Protein AF-A0A9E2RLC7-F1 (afdb_monomer_lite)

Foldseek 3Di:
DVVVLLCLLCFLPDPVLSVVQQVVQQDPVGGHSVSSNVSLQVVLVVQFQKHWQDDQDAPLLAFFLVQLNVVLLCQCVDPQHWQEEEEAEAVLDLQLDPVPVDDDCNVLSVLLVVLVLVLLVVLVEAEEEEEEAPQLCLRVNSSNSCNNNVHIYMYGGSVRLDDPDSVSSNVSSVVSSSSVCRSRVSYYYYRYYHHDCVSPDPSNQVSNVSFYAYRYQDAPNRVVSLLVSLCVVLVVVVADAAPVCQSAHSVLSNQLSVQCSVVVHGSNVSNVVDDGCCPVVVVSRLVSLVVQAQPGAYSRDGHGRHSPPPSDDPDDPDDPPPDPDDDDDDDDD

pLDDT: mean 83.99, std 17.08, range [29.14, 97.62]

Sequence (333 aa):
ETMTKAVDAVLGLSAFEAEQAISMSFTSKGLSVPNLWQQKYKAIEQTPGLKIYRGTERFIDIGGVTFIKSFLTKILRGRSKPCAIVFLDELEKSVAGSKSAHGDNTGVSQDIHKQLLEHMQNTDATGIIMLGPPGTSKSLISKAAGNEAGIPTLEFDLGGVKSANVGASEHNMRQALKVITTISNGSALYLATCNSIAAISPELRRRFRLGTFMFPLPTQEERAAIWKIYLEKYQLTDSTAPLSAHQWTGAEIRQCADIAWRLNIPLEEAAQYIVPVAVSAKAAIDDLYTVANGAYLCASYCGPFNKEYKEDKPSAPTGTRRMRMIQQKEAKA

Radius of gyration: 23.17 Å; chains: 1; bounding box: 63×88×55 Å

Secondary structure (DSSP, 8-state):
-HHHHHHHHHTTS-HHHHHHHHHHHEETTEE-HHHHHHHHHHHHHTSTTEEE------GGGS-S-HHHHHHHHHHHTSSS--SEEEEESSHHHHHS----SS---HHHHHHHHHHHHHHHHHTT-EEEEEE--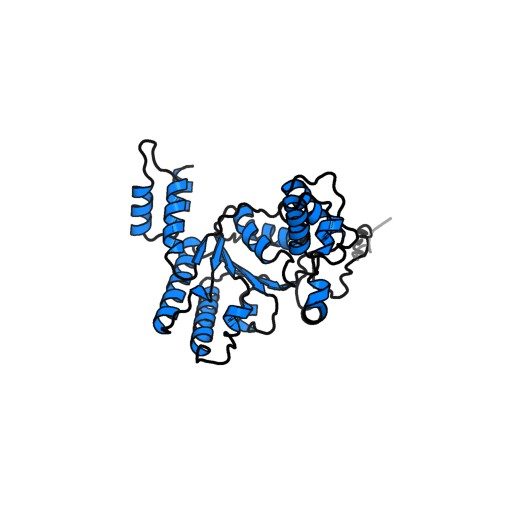TTSSHHHHHHHHHHHHT--EEEE-TTTT--SSHHHHHHHHHHHHHHHHHHHTT-EEEEEEES-STTS-HHHHHH-TT-EEE-PPPPHHHHHHHHHHHHHHTT-TTPPPPTT-TT--HHHHHHHHHHHHHHT--HHHHGGG---HHHHTHHHHHHHHHHHTTTSEESSSSSB--TT--S----------------------

Structure (mmCIF, N/CA/C/O backbone):
data_AF-A0A9E2RLC7-F1
#
_entry.id   AF-A0A9E2RLC7-F1
#
loop_
_atom_site.group_PDB
_atom_site.id
_atom_site.type_symbol
_atom_site.label_atom_id
_atom_site.label_alt_id
_atom_site.label_comp_id
_atom_site.label_asym_id
_atom_site.label_entity_id
_atom_site.label_seq_id
_atom_site.pdbx_PDB_ins_code
_atom_site.Cartn_x
_atom_site.Cartn_y
_atom_site.Cartn_z
_atom_site.occupancy
_atom_site.B_iso_or_equiv
_atom_site.auth_seq_id
_atom_site.auth_comp_id
_atom_site.auth_asym_id
_atom_site.auth_atom_id
_atom_site.pdbx_PDB_model_num
ATOM 1 N N . GLU A 1 1 ? -28.204 -14.845 5.724 1.00 71.12 1 GLU A N 1
ATOM 2 C CA . GLU A 1 1 ? -27.040 -14.287 4.997 1.00 71.12 1 GLU A CA 1
ATOM 3 C C . GLU A 1 1 ? -27.072 -12.757 4.904 1.00 71.12 1 GLU A C 1
ATOM 5 O O . GLU A 1 1 ? -26.127 -12.119 5.348 1.00 71.12 1 GLU A O 1
ATOM 10 N N . THR A 1 2 ? -28.159 -12.147 4.412 1.00 77.62 2 THR A N 1
ATOM 11 C CA . THR A 1 2 ? -28.286 -10.678 4.280 1.00 77.62 2 THR A CA 1
ATOM 12 C C . THR A 1 2 ? -28.112 -9.921 5.598 1.00 77.62 2 THR A C 1
ATOM 14 O O . THR A 1 2 ? -27.422 -8.911 5.623 1.00 77.62 2 THR A O 1
ATOM 17 N N . MET A 1 3 ? -28.673 -10.428 6.703 1.00 81.88 3 MET A N 1
ATOM 18 C CA . MET A 1 3 ? -28.544 -9.796 8.022 1.00 81.88 3 MET A CA 1
ATOM 19 C C . MET A 1 3 ? -27.093 -9.777 8.519 1.00 81.88 3 MET A C 1
ATOM 21 O O . MET A 1 3 ? -26.634 -8.749 8.990 1.00 81.88 3 MET A O 1
ATOM 25 N N . THR A 1 4 ? -26.343 -10.868 8.338 1.00 81.00 4 THR A N 1
ATOM 26 C CA . THR A 1 4 ? -24.913 -10.932 8.686 1.00 81.00 4 THR A CA 1
ATOM 27 C C . THR A 1 4 ? -24.106 -9.911 7.887 1.00 81.00 4 THR A C 1
ATOM 29 O O . THR A 1 4 ? -23.366 -9.130 8.468 1.00 81.00 4 THR A O 1
ATOM 32 N N . LYS A 1 5 ? -24.330 -9.835 6.568 1.00 79.94 5 LYS A N 1
ATOM 33 C CA . LYS A 1 5 ? -23.657 -8.851 5.705 1.00 79.94 5 LYS A CA 1
ATOM 34 C C . LYS A 1 5 ? -24.049 -7.407 6.034 1.00 79.94 5 LYS A C 1
ATOM 36 O O . LYS A 1 5 ? -23.232 -6.508 5.881 1.00 79.94 5 LYS A O 1
ATOM 41 N N . ALA A 1 6 ? -25.289 -7.180 6.466 1.00 82.31 6 ALA A N 1
ATOM 42 C CA . ALA A 1 6 ? -25.748 -5.872 6.919 1.00 82.31 6 ALA A CA 1
ATOM 43 C C . ALA A 1 6 ? -25.094 -5.478 8.248 1.00 82.31 6 ALA A C 1
ATOM 45 O O . ALA A 1 6 ? -24.640 -4.345 8.365 1.00 82.31 6 ALA A O 1
ATOM 46 N N . VAL A 1 7 ? -24.986 -6.412 9.202 1.00 82.31 7 VAL A N 1
ATOM 47 C CA . VAL A 1 7 ? -24.242 -6.214 10.455 1.00 82.31 7 VAL A CA 1
ATOM 48 C C . VAL A 1 7 ? -22.791 -5.867 10.139 1.00 82.31 7 VAL A C 1
ATOM 50 O O . VAL A 1 7 ? -22.333 -4.819 10.573 1.00 82.31 7 VAL A O 1
ATOM 53 N N . ASP A 1 8 ? -22.106 -6.639 9.294 1.00 77.00 8 ASP A N 1
ATOM 54 C CA . ASP A 1 8 ? -20.725 -6.344 8.884 1.00 77.00 8 ASP A CA 1
ATOM 55 C C . ASP A 1 8 ? -20.576 -4.958 8.227 1.00 77.00 8 ASP A C 1
ATOM 57 O O . ASP A 1 8 ? -19.587 -4.246 8.443 1.00 77.00 8 ASP A O 1
ATOM 61 N N . ALA A 1 9 ? -21.583 -4.541 7.454 1.00 76.69 9 ALA A N 1
ATOM 62 C CA . ALA A 1 9 ? -21.609 -3.238 6.800 1.00 76.69 9 ALA A CA 1
ATOM 63 C C . ALA A 1 9 ? -21.798 -2.067 7.775 1.00 76.69 9 ALA A C 1
ATOM 65 O O . ALA A 1 9 ? -21.349 -0.970 7.460 1.00 76.69 9 ALA A O 1
ATOM 66 N N . VAL A 1 10 ? -22.421 -2.270 8.940 1.00 80.25 10 VAL A N 1
ATOM 67 C CA . VAL A 1 10 ? -22.611 -1.216 9.959 1.00 80.25 10 VAL A CA 1
ATOM 68 C C . VAL A 1 10 ? -21.695 -1.364 11.171 1.00 80.25 10 VAL A C 1
ATOM 70 O O . VAL A 1 10 ? -21.566 -0.424 11.952 1.00 80.25 10 VAL A O 1
ATOM 73 N N . LEU A 1 11 ? -21.006 -2.502 11.319 1.00 76.31 11 LEU A N 1
ATOM 74 C CA . LEU A 1 11 ? -19.948 -2.678 12.310 1.00 76.31 11 LEU A CA 1
ATOM 75 C C . LEU A 1 11 ? -18.924 -1.557 12.139 1.00 76.31 11 LEU A C 1
ATOM 77 O O . LEU A 1 11 ? -18.433 -1.308 11.036 1.00 76.31 11 LEU A O 1
ATOM 81 N N . GLY A 1 12 ? -18.608 -0.867 13.227 1.00 67.44 12 GLY A N 1
ATOM 82 C CA . GLY A 1 12 ? -17.700 0.272 13.182 1.00 67.44 12 GLY A CA 1
ATOM 83 C C . GLY A 1 12 ? -18.364 1.645 13.137 1.00 67.44 12 GLY A C 1
ATOM 84 O O . GLY A 1 12 ? -17.653 2.642 13.198 1.00 67.44 12 GLY A O 1
ATOM 85 N N . LEU A 1 13 ? -19.691 1.704 13.037 1.00 73.62 13 LEU A N 1
ATOM 86 C CA . LEU A 1 13 ? -20.465 2.935 13.168 1.00 73.62 13 LEU A CA 1
ATOM 87 C C . LEU A 1 13 ? -20.979 3.086 14.606 1.00 73.62 13 LEU A C 1
ATOM 89 O O . LEU A 1 13 ? -21.223 2.096 15.300 1.00 73.62 13 LEU A O 1
ATOM 93 N N . SER A 1 14 ? -21.167 4.324 15.063 1.00 73.69 14 SER A N 1
ATOM 94 C CA . SER A 1 14 ? -21.959 4.589 16.268 1.00 73.69 14 SER A CA 1
ATOM 95 C C . SER A 1 14 ? -23.413 4.145 16.066 1.00 73.69 14 SER A C 1
ATOM 97 O O . SER A 1 14 ? -23.875 3.999 14.935 1.00 73.69 14 SER A O 1
ATOM 99 N N . ALA A 1 15 ? -24.165 3.947 17.155 1.00 78.00 15 ALA A N 1
ATOM 100 C CA . ALA A 1 15 ? -25.564 3.515 17.067 1.00 78.00 15 ALA A CA 1
ATOM 101 C C . ALA A 1 15 ? -26.410 4.442 16.172 1.00 78.00 15 ALA A C 1
ATOM 103 O O . ALA A 1 15 ? -27.170 3.960 15.336 1.00 78.00 15 ALA A O 1
ATOM 104 N N . PHE A 1 16 ? -26.206 5.758 16.288 1.00 79.88 16 PHE A N 1
ATOM 105 C CA . PHE A 1 16 ? -26.897 6.758 15.474 1.00 79.88 16 PHE A CA 1
ATOM 106 C C . PHE A 1 16 ? -26.517 6.672 13.986 1.00 79.88 16 PHE A C 1
ATOM 108 O O . PHE A 1 16 ? -27.386 6.661 13.119 1.00 79.88 16 PHE A O 1
ATOM 115 N N . GLU A 1 17 ? -25.223 6.555 13.676 1.00 78.00 17 GLU A N 1
ATOM 116 C CA . GLU A 1 17 ? -24.745 6.406 12.293 1.00 78.00 17 GLU A CA 1
ATOM 117 C C . GLU A 1 17 ? -25.220 5.090 11.664 1.00 78.00 17 GLU A C 1
ATOM 119 O O . GLU A 1 17 ? -25.581 5.061 10.488 1.00 78.00 17 GLU A O 1
ATOM 124 N N . ALA A 1 18 ? -25.254 4.002 12.439 1.00 82.62 18 ALA A N 1
ATOM 125 C CA . ALA A 1 18 ? -25.770 2.714 11.993 1.00 82.62 18 ALA A CA 1
ATOM 126 C C . ALA A 1 18 ? -27.271 2.795 11.674 1.00 82.62 18 ALA A C 1
ATOM 128 O O . ALA A 1 18 ? -27.699 2.331 10.617 1.00 82.62 18 ALA A O 1
ATOM 129 N N . GLU A 1 19 ? -28.064 3.424 12.544 1.00 86.19 19 GLU A N 1
ATOM 130 C CA . GLU A 1 19 ? -29.500 3.632 12.336 1.00 86.19 19 GLU A CA 1
ATOM 131 C C . GLU A 1 19 ? -29.777 4.495 11.097 1.00 86.19 19 GLU A C 1
ATOM 133 O O . GLU A 1 19 ? -30.612 4.141 10.255 1.00 86.19 19 GLU A O 1
ATOM 138 N N . GLN A 1 20 ? -29.025 5.585 10.928 1.00 85.75 20 GLN A N 1
ATOM 139 C CA . GLN A 1 20 ? -29.127 6.450 9.756 1.00 85.75 20 GLN A CA 1
ATOM 140 C C . GLN A 1 20 ? -28.737 5.704 8.471 1.00 85.75 20 GLN A C 1
ATOM 142 O O . GLN A 1 20 ? -29.464 5.768 7.476 1.00 85.75 20 GLN A O 1
ATOM 147 N N . ALA A 1 21 ? -27.633 4.951 8.487 1.00 84.88 21 ALA A N 1
ATOM 148 C CA . ALA A 1 21 ? -27.179 4.169 7.340 1.00 84.88 21 ALA A CA 1
ATOM 149 C C . ALA A 1 21 ? -28.216 3.115 6.928 1.00 84.88 21 ALA A C 1
ATOM 151 O O . ALA A 1 21 ? -28.514 2.991 5.737 1.00 84.88 21 ALA A O 1
ATOM 152 N N . ILE A 1 22 ? -28.801 2.396 7.895 1.00 88.56 22 ILE A N 1
ATOM 153 C CA . ILE A 1 22 ? -29.874 1.416 7.660 1.00 88.56 22 ILE A CA 1
ATOM 154 C C . ILE A 1 22 ? -31.100 2.095 7.062 1.00 88.56 22 ILE A C 1
ATOM 156 O O . ILE A 1 22 ? -31.597 1.637 6.031 1.00 88.56 22 ILE A O 1
ATOM 160 N N . SER A 1 23 ? -31.532 3.217 7.637 1.00 87.94 23 SER A N 1
ATOM 161 C CA . SER A 1 23 ? -32.694 3.973 7.160 1.00 87.94 23 SER A CA 1
ATOM 162 C C . SER A 1 23 ? -32.519 4.442 5.714 1.00 87.94 23 SER A C 1
ATOM 164 O O . SER A 1 23 ? -33.401 4.247 4.883 1.00 87.94 23 SER A O 1
ATOM 166 N N . MET A 1 24 ? -31.346 4.982 5.372 1.00 85.81 24 MET A N 1
ATOM 167 C CA . MET A 1 24 ? -31.030 5.448 4.014 1.00 85.81 24 MET A CA 1
ATOM 168 C C . MET A 1 24 ? -30.777 4.315 3.008 1.00 85.81 24 MET A C 1
ATOM 170 O O . MET A 1 24 ? -30.696 4.564 1.804 1.00 85.81 24 MET A O 1
ATOM 174 N N . SER A 1 25 ? -30.614 3.081 3.485 1.00 87.69 25 SER A N 1
ATOM 175 C CA . SER A 1 25 ? -30.327 1.910 2.649 1.00 87.69 25 SER A CA 1
ATOM 176 C C . SER A 1 25 ? -31.544 1.012 2.441 1.00 87.69 25 SER A C 1
ATOM 178 O O . SER A 1 25 ? -31.466 0.053 1.668 1.00 87.69 25 SER A O 1
ATOM 180 N N . PHE A 1 26 ? -32.669 1.312 3.090 1.00 87.94 26 PHE A N 1
ATOM 181 C CA . PHE A 1 26 ? -33.940 0.652 2.828 1.00 87.94 26 PHE A CA 1
ATOM 182 C C . PHE A 1 26 ? -34.541 1.144 1.510 1.00 87.94 26 PHE A C 1
ATOM 184 O O . PHE A 1 26 ? -34.684 2.337 1.262 1.00 87.94 26 PHE A O 1
ATOM 191 N N . THR A 1 27 ? -34.905 0.199 0.650 1.00 84.69 27 THR A N 1
ATOM 192 C CA . THR A 1 27 ? -35.611 0.456 -0.610 1.00 84.69 27 THR A CA 1
ATOM 193 C C . THR A 1 27 ? -36.946 -0.283 -0.609 1.00 84.69 27 THR A C 1
ATOM 195 O O . THR A 1 27 ? -37.190 -1.135 0.245 1.00 84.69 27 THR A O 1
ATOM 198 N N . SER A 1 28 ? -37.792 -0.039 -1.613 1.00 83.31 28 SER A N 1
ATOM 199 C CA . SER A 1 28 ? -39.032 -0.806 -1.816 1.00 83.31 28 SER A CA 1
ATOM 200 C C . SER A 1 28 ? -38.806 -2.316 -1.999 1.00 83.31 28 SER A C 1
ATOM 202 O O . SER A 1 28 ? -39.739 -3.095 -1.843 1.00 83.31 28 SER A O 1
ATOM 204 N N . LYS A 1 29 ? -37.569 -2.739 -2.299 1.00 85.00 29 LYS A N 1
ATOM 205 C CA . LYS A 1 29 ? -37.156 -4.145 -2.441 1.00 85.00 29 LYS A CA 1
ATOM 206 C C . LYS A 1 29 ? -36.482 -4.716 -1.179 1.00 85.00 29 LYS A C 1
ATOM 208 O O . LYS A 1 29 ? -35.997 -5.842 -1.216 1.00 85.00 29 LYS A O 1
ATOM 213 N N . GLY A 1 30 ? -36.432 -3.955 -0.082 1.00 86.56 30 GLY A N 1
ATOM 214 C CA . GLY A 1 30 ? -35.754 -4.317 1.167 1.00 86.56 30 GLY A CA 1
ATOM 215 C C . GLY A 1 30 ? -34.419 -3.590 1.382 1.00 86.56 30 GLY A C 1
ATOM 216 O O . GLY A 1 30 ? -34.111 -2.602 0.708 1.00 86.56 30 GLY A O 1
ATOM 217 N N . LEU A 1 31 ? -33.635 -4.072 2.352 1.00 87.12 31 LEU A N 1
ATOM 218 C CA . LEU A 1 31 ? -32.361 -3.477 2.768 1.00 87.12 31 LEU A CA 1
ATOM 219 C C . LEU A 1 31 ? -31.244 -3.726 1.741 1.00 87.12 31 LEU A C 1
ATOM 221 O O . LEU A 1 31 ? -30.868 -4.868 1.472 1.00 87.12 31 LEU A O 1
ATOM 225 N N . SER A 1 32 ? -30.669 -2.647 1.210 1.00 87.75 32 SER A N 1
ATOM 226 C CA . SER A 1 32 ? -29.543 -2.688 0.276 1.00 87.75 32 SER A CA 1
ATOM 227 C C . SER A 1 32 ? -28.205 -2.698 1.022 1.00 87.75 32 SER A C 1
ATOM 229 O O . SER A 1 32 ? -27.712 -1.663 1.469 1.00 87.75 32 SER A O 1
ATOM 231 N N . VAL A 1 33 ? -27.576 -3.874 1.117 1.00 84.56 33 VAL A N 1
ATOM 232 C CA . VAL A 1 33 ? -26.217 -4.025 1.676 1.00 84.56 33 VAL A CA 1
ATOM 233 C C . VAL A 1 33 ? -25.169 -3.172 0.936 1.00 84.56 33 VAL A C 1
ATOM 235 O O . VAL A 1 33 ? -24.343 -2.555 1.607 1.00 84.56 33 VAL A O 1
ATOM 238 N N . PRO A 1 34 ? -25.180 -3.057 -0.408 1.00 84.06 34 PRO A N 1
ATOM 239 C CA . PRO A 1 34 ? -24.265 -2.152 -1.107 1.00 84.06 34 PRO A CA 1
ATOM 240 C C . PRO A 1 34 ? -24.414 -0.685 -0.683 1.00 84.06 34 PRO A C 1
ATOM 242 O O . PRO A 1 34 ? -23.410 0.005 -0.514 1.00 84.06 34 PRO A O 1
ATOM 245 N N . ASN A 1 35 ? -25.646 -0.215 -0.456 1.00 84.94 35 ASN A N 1
ATOM 246 C CA . ASN A 1 35 ? -25.880 1.158 -0.003 1.00 84.94 35 ASN A CA 1
ATOM 247 C C . ASN A 1 35 ? -25.365 1.373 1.426 1.00 84.94 35 ASN A C 1
ATOM 249 O O . ASN A 1 35 ? -24.775 2.419 1.689 1.00 84.94 35 ASN A O 1
ATOM 253 N N . LEU A 1 36 ? -25.497 0.378 2.315 1.00 84.81 36 LEU A N 1
ATOM 254 C CA . LEU A 1 36 ? -24.932 0.443 3.670 1.00 84.81 36 LEU A CA 1
ATOM 255 C C . LEU A 1 36 ? -23.421 0.677 3.636 1.00 84.81 36 LEU A C 1
ATOM 257 O O . LEU A 1 36 ? -22.918 1.584 4.297 1.00 84.81 36 LEU A O 1
ATOM 261 N N . TRP A 1 37 ? -22.707 -0.096 2.813 1.00 81.94 37 TRP A N 1
ATOM 262 C CA . TRP A 1 37 ? -21.267 0.079 2.626 1.00 81.94 37 TRP A CA 1
ATOM 263 C C . TRP A 1 37 ? -20.923 1.460 2.070 1.00 81.94 37 TRP A C 1
ATOM 265 O O . TRP A 1 37 ? -19.987 2.089 2.556 1.00 81.94 37 TRP A O 1
ATOM 275 N N . GLN A 1 38 ? -21.701 1.980 1.115 1.00 83.69 38 GLN A N 1
ATOM 276 C CA . GLN A 1 38 ? -21.496 3.337 0.604 1.00 83.69 38 GLN A CA 1
ATOM 277 C C . GLN A 1 38 ? -21.691 4.413 1.678 1.00 83.69 38 GLN A C 1
ATOM 279 O O . GLN A 1 38 ? -20.901 5.354 1.727 1.00 83.69 38 GLN A O 1
ATOM 284 N N . GLN A 1 39 ? -22.708 4.295 2.539 1.00 81.81 39 GLN A N 1
ATOM 285 C CA . GLN A 1 39 ? -22.918 5.250 3.633 1.00 81.81 39 GLN A CA 1
ATOM 286 C C . GLN A 1 39 ? -21.786 5.179 4.658 1.00 81.81 39 GLN A C 1
ATOM 288 O O . GLN A 1 39 ? -21.236 6.214 5.030 1.00 81.81 39 GLN A O 1
ATOM 293 N N . LYS A 1 40 ? -21.364 3.965 5.033 1.00 82.25 40 LYS A N 1
ATOM 294 C CA . LYS A 1 40 ? -20.192 3.759 5.891 1.00 82.25 40 LYS A CA 1
ATOM 295 C C . LYS A 1 40 ? -18.945 4.404 5.291 1.00 82.25 40 LYS A C 1
ATOM 297 O O . LYS A 1 40 ? -18.270 5.159 5.976 1.00 82.25 40 LYS A O 1
ATOM 302 N N . TYR A 1 41 ? -18.651 4.173 4.012 1.00 85.81 41 TYR A N 1
ATOM 303 C CA . TYR A 1 41 ? -17.483 4.775 3.362 1.00 85.81 41 TYR A CA 1
ATOM 304 C C . TYR A 1 41 ? -17.550 6.302 3.322 1.00 85.81 41 TYR A C 1
ATOM 306 O O . TYR A 1 41 ? -16.544 6.946 3.603 1.00 85.81 41 TYR A O 1
ATOM 314 N N . LYS A 1 42 ? -18.727 6.887 3.061 1.00 84.44 42 LYS A N 1
ATOM 315 C CA . LYS A 1 42 ? -18.915 8.344 3.124 1.00 84.44 42 LYS A CA 1
ATOM 316 C C . LYS A 1 42 ? -18.631 8.903 4.517 1.00 84.44 42 LYS A C 1
ATOM 318 O O . LYS A 1 42 ? -17.952 9.917 4.616 1.00 84.44 42 LYS A O 1
ATOM 323 N N . ALA A 1 43 ? -19.113 8.249 5.574 1.00 82.31 43 ALA A N 1
ATOM 324 C CA . ALA A 1 43 ? -18.852 8.673 6.951 1.00 82.31 43 ALA A CA 1
ATOM 325 C C . ALA A 1 43 ? -17.352 8.606 7.298 1.00 82.31 43 ALA A C 1
ATOM 327 O O . ALA A 1 43 ? -16.807 9.507 7.930 1.00 82.31 43 ALA A O 1
ATOM 328 N N . ILE A 1 44 ? -16.654 7.573 6.820 1.00 86.19 44 ILE A N 1
ATOM 329 C CA . ILE A 1 44 ? -15.208 7.417 7.025 1.00 86.19 44 ILE A CA 1
ATOM 330 C C . ILE A 1 44 ? -14.431 8.529 6.314 1.00 86.19 44 ILE A C 1
ATOM 332 O O . ILE A 1 44 ? -13.554 9.141 6.915 1.00 86.19 44 ILE A O 1
ATOM 336 N N . GLU A 1 45 ? -14.781 8.826 5.062 1.00 89.88 45 GLU A N 1
ATOM 337 C CA . GLU A 1 45 ? -14.124 9.850 4.236 1.00 89.88 45 GLU A CA 1
ATOM 338 C C . GLU A 1 45 ? -14.387 11.291 4.711 1.00 89.88 45 GLU A C 1
ATOM 340 O O . GLU A 1 45 ? -13.673 12.207 4.305 1.00 89.88 45 GLU A O 1
ATOM 345 N N . GLN A 1 46 ? -15.370 11.515 5.592 1.00 88.31 46 GLN A N 1
ATOM 346 C CA . GLN A 1 46 ? -15.546 12.802 6.283 1.00 88.31 46 GLN A CA 1
ATOM 347 C C . GLN A 1 46 ? -14.481 13.044 7.360 1.00 88.31 46 GLN A C 1
ATOM 349 O O . GLN A 1 46 ? -14.297 14.181 7.793 1.00 88.31 46 GLN A O 1
ATOM 354 N N . THR A 1 47 ? -13.778 11.998 7.804 1.00 90.06 47 THR A N 1
ATOM 355 C CA . THR A 1 47 ? -12.714 12.121 8.802 1.00 90.06 47 THR A CA 1
ATOM 356 C C . THR A 1 47 ? -11.401 12.531 8.126 1.00 90.06 47 THR A C 1
ATOM 358 O O . THR A 1 47 ? -10.916 11.800 7.257 1.00 90.06 47 THR A O 1
ATOM 361 N N . PRO A 1 48 ? -10.784 13.666 8.512 1.00 90.62 48 PRO A N 1
ATOM 362 C CA . PRO A 1 48 ? -9.543 14.131 7.898 1.00 90.62 48 PRO A CA 1
ATOM 363 C C . PRO A 1 48 ? -8.432 13.076 7.939 1.00 90.62 48 PRO A C 1
ATOM 365 O O . PRO A 1 48 ? -8.184 12.452 8.970 1.00 90.62 48 PRO A O 1
ATOM 368 N N . GLY A 1 49 ? -7.759 12.887 6.803 1.00 90.75 49 GLY A N 1
ATOM 369 C CA . GLY A 1 49 ? -6.674 11.918 6.647 1.00 90.75 49 GLY A CA 1
ATOM 370 C C . GLY A 1 49 ? -7.111 10.480 6.349 1.00 90.75 49 GLY A C 1
ATOM 371 O O . GLY A 1 49 ? -6.243 9.653 6.094 1.00 90.75 49 GLY A O 1
ATOM 372 N N . LEU A 1 50 ? -8.409 10.154 6.329 1.00 93.56 50 LEU A N 1
ATOM 373 C CA . LEU A 1 50 ? -8.884 8.813 5.970 1.00 93.56 50 LEU A CA 1
ATOM 374 C C . LEU A 1 50 ? -9.543 8.779 4.593 1.00 93.56 50 LEU A C 1
ATOM 376 O O . LEU A 1 50 ? -10.392 9.604 4.263 1.00 93.56 50 LEU A O 1
ATOM 380 N N . LYS A 1 51 ? -9.186 7.766 3.802 1.00 94.38 51 LYS A N 1
ATOM 381 C CA . LYS A 1 51 ? -9.862 7.420 2.546 1.00 94.38 51 LYS A CA 1
ATOM 382 C C . LYS A 1 51 ? -10.065 5.917 2.452 1.00 94.38 51 LYS A C 1
ATOM 384 O O . LYS A 1 51 ? -9.291 5.140 3.006 1.00 94.38 51 LYS A O 1
ATOM 389 N N . ILE A 1 52 ? -11.097 5.493 1.730 1.00 92.94 52 ILE A N 1
ATOM 390 C CA . ILE A 1 52 ? -11.317 4.077 1.434 1.00 92.94 52 ILE A CA 1
ATOM 391 C C . ILE A 1 52 ? -10.732 3.760 0.065 1.00 92.94 52 ILE A C 1
ATOM 393 O O . ILE A 1 52 ? -11.071 4.396 -0.934 1.00 92.94 52 ILE A O 1
ATOM 397 N N . TYR A 1 53 ? -9.891 2.732 0.005 1.00 94.69 53 TYR A N 1
ATOM 398 C CA . TYR A 1 53 ? -9.450 2.192 -1.270 1.00 94.69 53 TYR A CA 1
ATOM 399 C C . TYR A 1 53 ? -10.605 1.468 -1.972 1.00 94.69 53 TYR A C 1
ATOM 401 O O . TYR A 1 53 ? -11.261 0.613 -1.380 1.00 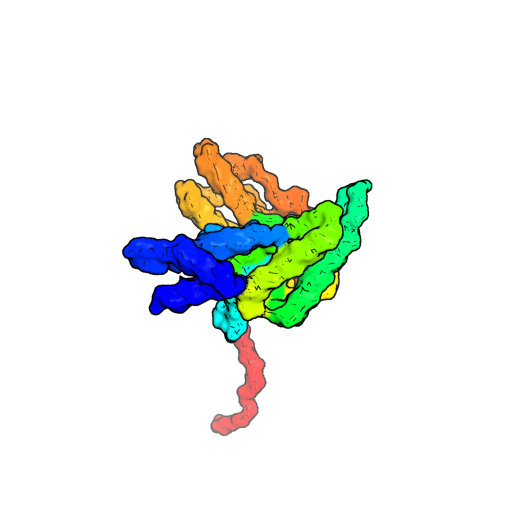94.69 53 TYR A O 1
ATOM 409 N N . ARG A 1 54 ? -10.838 1.796 -3.248 1.00 90.62 54 ARG A N 1
ATOM 410 C CA . ARG A 1 54 ? -11.929 1.232 -4.071 1.00 90.62 54 ARG A CA 1
ATOM 411 C C . ARG A 1 54 ? -11.442 0.454 -5.295 1.00 90.62 54 ARG A C 1
ATOM 413 O O . ARG A 1 54 ? -12.254 0.101 -6.147 1.00 90.62 54 ARG A O 1
ATOM 420 N N . GLY A 1 55 ? -10.134 0.241 -5.427 1.00 92.19 55 GLY A N 1
ATOM 421 C CA . GLY A 1 55 ? -9.598 -0.571 -6.518 1.00 92.19 55 GLY A CA 1
ATOM 422 C C . GLY A 1 55 ? -9.940 -2.048 -6.339 1.00 92.19 55 GLY A C 1
ATOM 423 O O . GLY A 1 55 ? -10.311 -2.486 -5.251 1.00 92.19 55 GLY A O 1
ATOM 424 N N . THR A 1 56 ? -9.829 -2.817 -7.415 1.00 93.38 56 THR A N 1
ATOM 425 C CA . THR A 1 56 ? -10.242 -4.230 -7.479 1.00 93.38 56 THR A CA 1
ATOM 426 C C . THR A 1 56 ? -9.067 -5.201 -7.538 1.00 93.38 56 THR A C 1
ATOM 428 O O . THR A 1 56 ? -9.270 -6.405 -7.671 1.00 93.38 56 THR A O 1
ATOM 431 N N . GLU A 1 57 ? -7.841 -4.690 -7.477 1.00 94.50 57 GLU A N 1
ATOM 432 C CA . GLU A 1 57 ? -6.610 -5.455 -7.624 1.00 94.50 57 GLU A CA 1
ATOM 433 C C . GLU A 1 57 ? -6.462 -6.460 -6.482 1.00 94.50 57 GLU A C 1
ATOM 435 O O . GLU A 1 57 ? -6.694 -6.138 -5.316 1.00 94.50 57 GLU A O 1
ATOM 440 N N . ARG A 1 58 ? -6.056 -7.678 -6.823 1.00 96.69 58 ARG A N 1
ATOM 441 C CA . ARG A 1 58 ? -5.770 -8.793 -5.914 1.00 96.69 58 ARG A CA 1
ATOM 442 C C . ARG A 1 58 ? -4.329 -9.254 -6.096 1.00 96.69 58 ARG A C 1
ATOM 444 O O . ARG A 1 58 ? -3.616 -8.777 -6.976 1.00 96.69 58 ARG A O 1
ATOM 451 N N . PHE A 1 59 ? -3.867 -10.212 -5.292 1.00 97.19 59 PHE A N 1
ATOM 452 C CA . PHE A 1 59 ? -2.476 -10.679 -5.393 1.00 97.19 59 PHE A CA 1
ATOM 453 C C . PHE A 1 59 ? -2.130 -11.317 -6.743 1.00 97.19 59 PHE A C 1
ATOM 455 O O . PHE A 1 59 ? -0.959 -11.298 -7.132 1.00 97.19 59 PHE A O 1
ATOM 462 N N . ILE A 1 60 ? -3.129 -11.849 -7.452 1.00 95.50 60 ILE A N 1
ATOM 463 C CA . ILE A 1 60 ? -2.972 -12.394 -8.805 1.00 95.50 60 ILE A CA 1
ATOM 464 C C . ILE A 1 60 ? -2.673 -11.314 -9.855 1.00 95.50 60 ILE A C 1
ATOM 466 O O . ILE A 1 60 ? -1.985 -11.598 -10.828 1.00 95.50 60 ILE A O 1
ATOM 470 N N . ASP A 1 61 ? -3.096 -10.070 -9.616 1.00 95.06 61 ASP A N 1
ATOM 471 C CA . ASP A 1 61 ? -2.910 -8.936 -10.533 1.00 95.06 61 ASP A CA 1
ATOM 472 C C . ASP A 1 61 ? -1.539 -8.257 -10.359 1.00 95.06 61 ASP A C 1
ATOM 474 O O . ASP A 1 61 ? -1.263 -7.198 -10.922 1.00 95.06 61 ASP A O 1
ATOM 478 N N . ILE A 1 62 ? -0.662 -8.848 -9.547 1.00 96.00 62 ILE A N 1
ATOM 479 C CA . ILE A 1 62 ? 0.675 -8.341 -9.248 1.00 96.00 62 ILE A CA 1
ATOM 480 C C . ILE A 1 62 ? 1.676 -9.378 -9.755 1.00 96.00 62 ILE A C 1
ATOM 482 O O . ILE A 1 62 ? 1.570 -10.550 -9.407 1.00 96.00 62 ILE A O 1
ATOM 486 N N . GLY A 1 63 ? 2.685 -8.986 -10.528 1.00 93.81 63 GLY A N 1
ATOM 487 C CA . GLY A 1 63 ? 3.776 -9.891 -10.912 1.00 93.81 63 GLY A CA 1
ATOM 488 C C . GLY A 1 63 ? 4.867 -9.952 -9.835 1.00 93.81 63 GLY A C 1
ATOM 489 O O . GLY A 1 63 ? 5.140 -8.953 -9.177 1.00 93.81 63 GLY A O 1
ATOM 490 N N . GLY A 1 64 ? 5.475 -11.124 -9.631 1.00 93.12 64 GLY A N 1
ATOM 491 C CA . GLY A 1 64 ? 6.580 -11.313 -8.677 1.00 93.12 64 GLY A CA 1
ATOM 492 C C . GLY A 1 64 ? 6.192 -11.227 -7.195 1.00 93.12 64 GLY A C 1
ATOM 493 O O . GLY A 1 64 ? 5.038 -11.499 -6.840 1.00 93.12 64 GLY A O 1
ATOM 494 N N . VAL A 1 65 ? 7.169 -10.900 -6.334 1.00 94.25 65 VAL A N 1
ATOM 495 C CA . VAL A 1 65 ? 7.026 -10.702 -4.872 1.00 94.25 65 VAL A CA 1
ATOM 496 C C . VAL A 1 65 ? 6.266 -11.844 -4.180 1.00 94.25 65 VAL A C 1
ATOM 498 O O . VAL A 1 65 ? 5.359 -11.658 -3.363 1.00 94.25 65 VAL A O 1
ATOM 501 N N . THR A 1 66 ? 6.598 -13.074 -4.570 1.00 93.38 66 THR A N 1
ATOM 502 C CA . THR A 1 66 ? 5.829 -14.279 -4.224 1.00 93.38 66 THR A CA 1
ATOM 503 C C . THR A 1 66 ? 5.861 -14.584 -2.729 1.00 93.38 66 THR A C 1
ATOM 505 O O . THR A 1 66 ? 4.849 -15.010 -2.162 1.00 93.38 66 THR A O 1
ATOM 508 N N . PHE A 1 67 ? 6.988 -14.325 -2.062 1.00 95.88 67 PHE A N 1
ATOM 509 C CA . PHE A 1 67 ? 7.126 -14.602 -0.638 1.00 95.88 67 PHE A CA 1
ATOM 510 C C . PHE A 1 67 ? 6.238 -13.700 0.221 1.00 95.88 67 PHE A C 1
ATOM 512 O O . PHE A 1 67 ? 5.482 -14.220 1.044 1.00 95.88 67 PHE A O 1
ATOM 519 N N . ILE A 1 68 ? 6.253 -12.380 0.010 1.00 97.31 68 ILE A N 1
ATOM 520 C CA . ILE A 1 68 ? 5.395 -11.468 0.782 1.00 97.31 68 ILE A CA 1
ATOM 521 C C . ILE A 1 68 ? 3.908 -11.740 0.522 1.00 97.31 68 ILE A C 1
ATOM 523 O O . ILE A 1 68 ? 3.122 -11.707 1.465 1.00 97.31 68 ILE A O 1
ATOM 527 N N . LYS A 1 69 ? 3.510 -12.114 -0.703 1.00 97.50 69 LYS A N 1
ATOM 528 C CA . LYS A 1 69 ? 2.131 -12.551 -0.986 1.00 97.50 69 LYS A CA 1
ATOM 529 C C . LYS A 1 69 ? 1.753 -13.787 -0.180 1.00 97.50 69 LYS A C 1
ATOM 531 O O . LYS A 1 69 ? 0.689 -13.819 0.436 1.00 97.50 69 LYS A O 1
ATOM 536 N N . SER A 1 70 ? 2.627 -14.796 -0.148 1.00 96.94 70 SER A N 1
ATOM 537 C CA . SER A 1 70 ? 2.420 -16.008 0.653 1.00 96.94 70 SER A CA 1
ATOM 538 C C . SER A 1 70 ? 2.325 -15.681 2.145 1.00 96.94 70 SER A C 1
ATOM 540 O O . SER A 1 70 ? 1.446 -16.187 2.842 1.00 96.94 70 SER A O 1
ATOM 542 N N . PHE A 1 71 ? 3.196 -14.799 2.635 1.00 97.06 71 PHE A N 1
ATOM 543 C CA . PHE A 1 71 ? 3.219 -14.363 4.026 1.00 97.06 71 PHE A CA 1
ATOM 544 C C . PHE A 1 71 ? 1.953 -13.589 4.415 1.00 97.06 71 PHE A C 1
ATOM 546 O O . PHE A 1 71 ? 1.289 -13.962 5.382 1.00 97.06 71 PHE A O 1
ATOM 553 N N . LEU A 1 72 ? 1.557 -12.587 3.625 1.00 97.25 72 LEU A N 1
ATOM 554 C CA . LEU A 1 72 ? 0.308 -11.847 3.817 1.00 97.25 72 LEU A CA 1
ATOM 555 C C . LEU A 1 72 ? -0.896 -12.786 3.768 1.00 97.25 72 LEU A C 1
A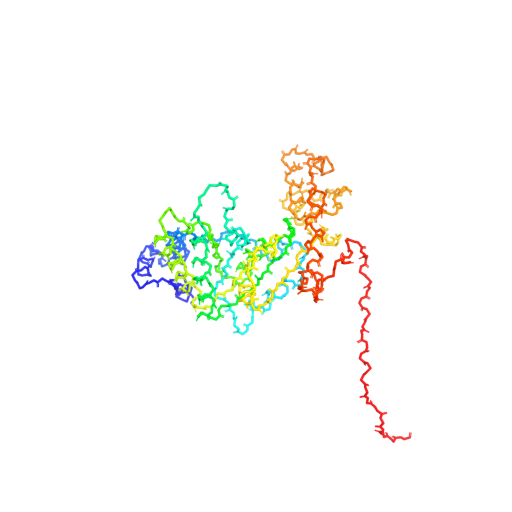TOM 557 O O . LEU A 1 72 ? -1.726 -12.744 4.665 1.00 97.25 72 LEU A O 1
ATOM 561 N N . THR A 1 73 ? -0.958 -13.708 2.805 1.00 96.94 73 THR A N 1
ATOM 562 C CA . THR A 1 73 ? -2.045 -14.701 2.726 1.00 96.94 73 THR A CA 1
ATOM 563 C C . THR A 1 73 ? -2.162 -15.520 4.016 1.00 96.94 73 THR A C 1
ATOM 565 O O . THR A 1 73 ? -3.268 -15.760 4.501 1.00 96.94 73 THR A O 1
ATOM 568 N N . LYS A 1 74 ? -1.030 -15.925 4.610 1.00 95.94 74 LYS A N 1
ATOM 569 C CA . LYS A 1 74 ? -1.008 -16.652 5.890 1.00 95.94 74 LYS A CA 1
ATOM 570 C C . LYS A 1 74 ? -1.482 -15.794 7.063 1.00 95.94 74 LYS A C 1
ATOM 572 O O . LYS A 1 74 ? -2.155 -16.325 7.938 1.00 95.94 74 LYS A O 1
ATOM 577 N N . ILE A 1 75 ? -1.160 -14.500 7.083 1.00 95.38 75 ILE A N 1
ATOM 578 C CA . ILE A 1 75 ? -1.651 -13.563 8.108 1.00 95.38 75 ILE A CA 1
ATOM 579 C C . ILE A 1 75 ? -3.161 -13.359 7.965 1.00 95.38 75 ILE A C 1
ATOM 581 O O . ILE A 1 75 ? -3.902 -13.530 8.929 1.00 95.38 75 ILE A O 1
ATOM 585 N N . LEU A 1 76 ? -3.623 -13.067 6.748 1.00 95.06 76 LEU A N 1
ATOM 586 C CA . LEU A 1 76 ? -5.027 -12.790 6.437 1.00 95.06 76 LEU A CA 1
ATOM 587 C C . LEU A 1 76 ? -5.947 -13.986 6.734 1.00 95.06 76 LEU A C 1
ATOM 589 O O . LEU A 1 76 ? -7.114 -13.805 7.069 1.00 95.06 76 LEU A O 1
ATOM 593 N N . ARG A 1 77 ? -5.416 -15.212 6.648 1.00 93.81 77 ARG A N 1
ATOM 594 C CA . ARG A 1 77 ? -6.125 -16.466 6.966 1.00 93.81 77 ARG A CA 1
ATOM 595 C C . ARG A 1 77 ? -5.716 -17.072 8.313 1.00 93.81 77 ARG A C 1
ATOM 597 O O . ARG A 1 77 ? -6.078 -18.209 8.611 1.00 93.81 77 ARG A O 1
ATOM 604 N N . GLY A 1 78 ? -4.919 -16.349 9.095 1.00 90.94 78 GLY A N 1
ATOM 605 C CA . GLY A 1 78 ? -4.374 -16.816 10.362 1.00 90.94 78 GLY A CA 1
ATOM 606 C C . GLY A 1 78 ? -5.412 -16.853 11.484 1.00 90.94 78 GLY A C 1
ATOM 607 O O . GLY A 1 78 ? -6.580 -16.514 11.308 1.00 90.94 78 GLY A O 1
ATOM 608 N N . ARG A 1 79 ? -4.963 -17.244 12.684 1.00 88.75 79 ARG A N 1
ATOM 609 C CA . ARG A 1 79 ? -5.817 -17.288 13.888 1.00 88.75 79 ARG A CA 1
ATOM 610 C C . ARG A 1 79 ? -6.321 -15.904 14.305 1.00 88.75 79 ARG A C 1
ATOM 612 O O . ARG A 1 79 ? -7.449 -15.788 14.761 1.00 88.75 79 ARG A O 1
ATOM 619 N N . SER A 1 80 ? -5.484 -14.881 14.135 1.00 86.69 80 SER A N 1
ATOM 620 C CA . SER A 1 80 ? -5.826 -13.477 14.377 1.00 86.69 80 SER A CA 1
ATOM 621 C C . SER A 1 80 ? -5.943 -12.756 13.036 1.00 86.69 80 SER A C 1
ATOM 623 O O . SER A 1 80 ? -5.020 -12.067 12.603 1.00 86.69 80 SER A O 1
ATOM 625 N N . LYS A 1 81 ? -7.038 -13.017 12.315 1.00 90.06 81 LYS A N 1
ATOM 626 C CA . LYS A 1 81 ? -7.297 -12.358 11.031 1.00 90.06 81 LYS A CA 1
ATOM 627 C C . LYS A 1 81 ? -7.660 -10.882 11.266 1.00 90.06 81 LYS A C 1
ATOM 629 O O . LYS A 1 81 ? -8.472 -10.607 12.154 1.00 90.06 81 LYS A O 1
ATOM 634 N N . PRO A 1 82 ? -7.093 -9.941 10.497 1.00 93.00 82 PRO A N 1
ATOM 635 C CA . PRO A 1 82 ? -7.485 -8.543 10.584 1.00 93.00 82 PRO A CA 1
ATOM 636 C C . PRO A 1 82 ? -8.878 -8.334 9.980 1.00 93.00 82 PRO A C 1
ATOM 638 O O . PRO A 1 82 ? -9.265 -9.014 9.029 1.00 93.00 82 PRO A O 1
ATOM 641 N N . CYS A 1 83 ? -9.614 -7.361 10.508 1.00 90.88 83 CYS A N 1
ATOM 642 C CA . CYS A 1 83 ? -10.901 -6.924 9.962 1.00 90.88 83 CYS A CA 1
ATOM 643 C C . CYS A 1 83 ? -10.758 -5.725 9.014 1.00 90.88 83 CYS A C 1
ATOM 645 O O . CYS A 1 83 ? -11.705 -5.390 8.309 1.00 90.88 83 CYS A O 1
ATOM 647 N N . ALA A 1 84 ? -9.595 -5.068 9.002 1.00 93.06 84 ALA A N 1
ATOM 648 C CA . ALA A 1 84 ? -9.269 -3.998 8.067 1.00 93.06 84 ALA A CA 1
ATOM 649 C C . ALA A 1 84 ? -7.758 -3.930 7.807 1.00 93.06 84 ALA A C 1
ATOM 651 O O . ALA A 1 84 ? -6.945 -4.237 8.687 1.00 93.06 84 ALA A O 1
ATOM 652 N N . ILE A 1 85 ? -7.392 -3.473 6.612 1.00 97.00 85 ILE A N 1
ATOM 653 C CA . ILE A 1 85 ? -6.034 -3.026 6.297 1.00 97.00 85 ILE A CA 1
ATOM 654 C C . ILE A 1 85 ? -5.951 -1.524 6.549 1.00 97.00 85 ILE A C 1
ATOM 656 O O . ILE A 1 85 ? -6.819 -0.778 6.105 1.00 97.00 85 ILE A O 1
ATOM 660 N N . VAL A 1 86 ? -4.895 -1.074 7.222 1.00 97.19 86 VAL A N 1
ATOM 661 C CA . VAL A 1 86 ? -4.550 0.349 7.327 1.00 97.19 86 VAL A CA 1
ATOM 662 C C . VAL A 1 86 ? -3.279 0.578 6.526 1.00 97.19 86 VAL A C 1
ATOM 664 O O . VAL A 1 86 ? -2.202 0.115 6.895 1.00 97.19 86 VAL A O 1
ATOM 667 N N . PHE A 1 87 ? -3.414 1.257 5.399 1.00 97.50 87 PHE A N 1
ATOM 668 C CA . PHE A 1 87 ? -2.333 1.552 4.479 1.00 97.50 87 PHE A CA 1
ATOM 669 C C . PHE A 1 87 ? -1.732 2.926 4.780 1.00 97.50 87 PHE A C 1
ATOM 671 O O . PHE A 1 87 ? -2.435 3.933 4.748 1.00 97.50 87 PHE A O 1
ATOM 678 N N . LEU A 1 88 ? -0.430 2.955 5.049 1.00 94.69 88 LEU A N 1
ATOM 679 C CA . LEU A 1 88 ? 0.358 4.163 5.283 1.00 94.69 88 LEU A CA 1
ATOM 680 C C . LEU A 1 88 ? 1.357 4.315 4.132 1.00 94.69 88 LEU A C 1
ATOM 682 O O . LEU A 1 88 ? 2.322 3.554 4.056 1.00 94.69 88 LEU A O 1
ATOM 686 N N . ASP A 1 89 ? 1.136 5.268 3.229 1.00 92.62 89 ASP A N 1
ATOM 687 C CA . ASP A 1 89 ? 2.060 5.497 2.112 1.00 92.62 89 ASP A CA 1
ATOM 688 C C . ASP A 1 89 ? 3.181 6.459 2.516 1.00 92.62 89 ASP A C 1
ATOM 690 O O . ASP A 1 89 ? 2.933 7.438 3.220 1.00 92.62 89 ASP A O 1
ATOM 694 N N . GLU A 1 90 ? 4.405 6.177 2.067 1.00 89.12 90 GLU A N 1
ATOM 695 C CA . GLU A 1 90 ? 5.595 7.011 2.284 1.00 89.12 90 GLU A CA 1
ATOM 696 C C . GLU A 1 90 ? 5.723 7.482 3.740 1.00 89.12 90 GLU A C 1
ATOM 698 O O . GLU A 1 90 ? 5.864 8.676 4.034 1.00 89.12 90 GLU A O 1
ATOM 703 N N . LEU A 1 91 ? 5.650 6.521 4.667 1.00 88.50 91 LEU A N 1
ATOM 704 C CA . LEU A 1 91 ? 5.639 6.762 6.109 1.00 88.50 91 LEU A CA 1
ATOM 705 C C . LEU A 1 91 ? 6.786 7.691 6.539 1.00 88.50 91 LEU A C 1
ATOM 707 O O . LEU A 1 91 ? 6.586 8.553 7.390 1.00 88.50 91 LEU A O 1
ATOM 711 N N . GLU A 1 92 ? 7.958 7.604 5.910 1.00 84.25 92 GLU A N 1
ATOM 712 C CA . GLU A 1 92 ? 9.099 8.484 6.163 1.00 84.25 92 GLU A CA 1
ATOM 713 C C . GLU A 1 92 ? 8.806 9.976 5.945 1.00 84.25 92 GLU A C 1
ATOM 715 O O . GLU A 1 92 ? 9.337 10.802 6.688 1.00 84.25 92 GLU A O 1
ATOM 720 N N . LYS A 1 93 ? 7.951 10.351 4.983 1.00 81.00 93 LYS A N 1
ATOM 721 C CA . LYS A 1 93 ? 7.629 11.761 4.694 1.00 81.00 93 LYS A CA 1
ATOM 722 C C . LYS A 1 93 ? 6.771 12.377 5.790 1.00 81.00 93 LYS A C 1
ATOM 724 O O . LYS A 1 93 ? 6.944 13.546 6.132 1.00 81.00 93 LYS A O 1
ATOM 729 N N . SER A 1 94 ? 5.877 11.583 6.377 1.00 71.25 94 SER A N 1
ATOM 730 C CA . SER A 1 94 ? 5.068 12.021 7.516 1.00 71.25 94 SER A CA 1
ATOM 731 C C . SER A 1 94 ? 5.911 12.253 8.777 1.00 71.25 94 SER A C 1
ATOM 733 O O . SER A 1 94 ? 5.621 13.186 9.533 1.00 71.25 94 SER A O 1
ATOM 735 N N . VAL A 1 95 ? 6.972 11.450 8.956 1.00 65.94 95 VAL A N 1
ATOM 736 C CA . VAL A 1 95 ? 7.835 11.425 10.150 1.00 65.94 95 VAL A CA 1
ATOM 737 C C . VAL A 1 95 ? 8.978 12.437 10.071 1.00 65.94 95 VAL A C 1
ATOM 739 O O . VAL A 1 95 ? 9.307 13.055 11.079 1.00 65.94 95 VAL A O 1
ATOM 742 N N . ALA A 1 96 ? 9.577 12.642 8.895 1.00 59.62 96 ALA A N 1
ATOM 743 C CA . ALA A 1 96 ? 10.744 13.513 8.739 1.00 59.62 96 ALA A CA 1
ATOM 744 C C . ALA A 1 96 ? 10.455 14.999 9.024 1.00 59.62 96 ALA A C 1
ATOM 746 O O . ALA A 1 96 ? 11.396 15.775 9.200 1.00 59.62 96 ALA A O 1
ATOM 747 N N . GLY A 1 97 ? 9.176 15.392 9.061 1.00 53.16 97 GLY A N 1
ATOM 748 C CA . GLY A 1 97 ? 8.770 16.7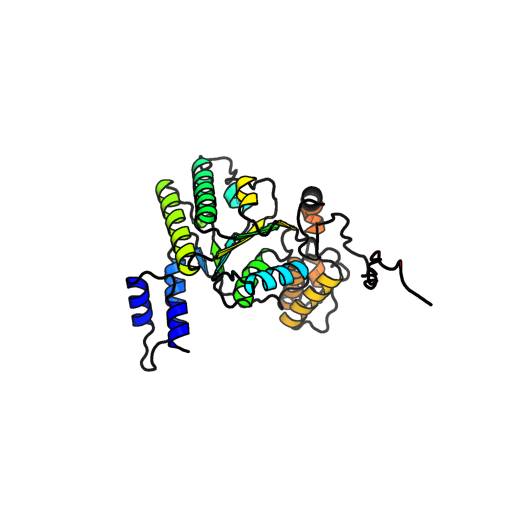86 8.957 1.00 53.16 97 GLY A CA 1
ATOM 749 C C . GLY A 1 97 ? 9.140 17.313 7.571 1.00 53.16 97 GLY A C 1
ATOM 750 O O . GLY A 1 97 ? 10.207 17.023 7.030 1.00 53.16 97 GLY A O 1
ATOM 751 N N . SER A 1 98 ? 8.266 18.084 6.940 1.00 43.19 98 SER A N 1
ATOM 752 C CA . SER A 1 98 ? 8.660 18.795 5.729 1.00 43.19 98 SER A CA 1
ATOM 753 C C . SER A 1 98 ? 9.836 19.703 6.099 1.00 43.19 98 SER A C 1
ATOM 755 O O . SER A 1 98 ? 9.635 20.741 6.720 1.00 43.19 98 SER A O 1
ATOM 757 N N . LYS A 1 99 ? 11.072 19.328 5.743 1.00 41.56 99 LYS A N 1
ATOM 758 C CA . LYS A 1 99 ? 12.250 20.209 5.788 1.00 41.56 99 LYS A CA 1
ATOM 759 C C . LYS A 1 99 ? 12.141 21.281 4.692 1.00 41.56 99 LYS A C 1
ATOM 761 O O . LYS A 1 99 ? 13.088 21.529 3.955 1.00 41.56 99 LYS A O 1
ATOM 766 N N . SER A 1 100 ? 10.967 21.882 4.527 1.00 39.78 100 SER A N 1
ATOM 767 C CA . SER A 1 100 ? 10.820 23.133 3.801 1.00 39.78 100 SER A CA 1
ATOM 768 C C . SER A 1 100 ? 11.384 24.227 4.695 1.00 39.78 100 SER A C 1
ATOM 770 O O . SER A 1 100 ? 11.029 24.325 5.866 1.00 39.78 100 SER A O 1
ATOM 772 N N . ALA A 1 101 ? 12.290 25.020 4.136 1.00 38.69 101 ALA A N 1
ATOM 773 C CA . ALA A 1 101 ? 13.162 25.965 4.823 1.00 38.69 101 ALA A CA 1
ATOM 774 C C . ALA A 1 101 ? 12.462 27.147 5.536 1.00 38.69 101 ALA A C 1
ATOM 776 O O . ALA A 1 101 ? 13.134 28.126 5.833 1.00 38.69 101 ALA A O 1
ATOM 777 N N . HIS A 1 102 ? 11.155 27.090 5.810 1.00 40.78 102 HIS A N 1
ATOM 778 C CA . HIS A 1 102 ? 10.384 28.067 6.588 1.00 40.78 102 HIS A CA 1
ATOM 779 C C . HIS A 1 102 ? 9.272 27.343 7.393 1.00 40.78 102 HIS A C 1
ATOM 781 O O . HIS A 1 102 ? 8.313 26.860 6.794 1.00 40.78 102 HIS A O 1
ATOM 787 N N . GLY A 1 103 ? 9.382 27.307 8.733 1.00 39.25 103 GLY A N 1
ATOM 788 C CA . GLY A 1 103 ? 8.240 27.165 9.664 1.00 39.25 103 GLY A CA 1
ATOM 789 C C . GLY A 1 103 ? 8.093 25.858 10.476 1.00 39.25 103 GLY A C 1
ATOM 790 O O . GLY A 1 103 ? 7.659 24.837 9.950 1.00 39.25 103 GLY A O 1
ATOM 791 N N . ASP A 1 104 ? 8.414 25.923 11.777 1.00 44.91 104 ASP A N 1
ATOM 792 C CA . ASP A 1 104 ? 7.679 25.492 12.998 1.00 44.91 104 ASP A CA 1
ATOM 793 C C . ASP A 1 104 ? 6.781 24.223 13.050 1.00 44.91 104 ASP A C 1
ATOM 795 O O . ASP A 1 104 ? 6.060 24.024 14.024 1.00 44.91 104 ASP A O 1
ATOM 799 N N . ASN A 1 105 ? 6.824 23.297 12.087 1.00 50.78 105 ASN A N 1
ATOM 800 C CA . ASN A 1 105 ? 5.970 22.088 12.080 1.00 50.78 105 ASN A CA 1
ATOM 801 C C . ASN A 1 105 ? 6.601 20.831 12.720 1.00 50.78 105 ASN A C 1
ATOM 803 O O . ASN A 1 105 ? 6.086 19.712 12.569 1.00 50.78 105 ASN A O 1
ATOM 807 N N . THR A 1 106 ? 7.719 20.981 13.435 1.00 58.47 106 THR A N 1
ATOM 808 C CA . THR A 1 106 ? 8.428 19.862 14.077 1.00 58.47 106 THR A CA 1
ATOM 809 C C . THR A 1 106 ? 7.640 19.281 15.254 1.00 58.47 106 THR A C 1
ATOM 811 O O . THR A 1 106 ? 7.516 18.061 15.331 1.00 58.47 106 THR A O 1
ATOM 814 N N . GLY A 1 107 ? 7.029 20.123 16.100 1.00 58.62 107 GLY A N 1
ATOM 815 C CA . GLY A 1 107 ? 6.225 19.685 17.253 1.00 58.62 107 GLY A CA 1
ATOM 816 C C . GLY A 1 107 ? 4.989 18.875 16.848 1.00 58.62 107 GLY A C 1
ATOM 817 O O . GLY A 1 107 ? 4.836 17.729 17.256 1.00 58.62 107 GLY A O 1
ATOM 818 N N . VAL A 1 108 ? 4.189 19.401 15.913 1.00 63.25 108 VAL A N 1
ATOM 819 C CA . VAL A 1 108 ? 2.977 18.730 15.396 1.00 63.25 108 VAL A CA 1
ATOM 820 C C . VAL A 1 108 ? 3.289 17.351 14.810 1.00 63.25 108 VAL A C 1
ATOM 822 O O . VAL A 1 108 ? 2.529 16.399 14.976 1.00 63.25 108 VAL A O 1
ATOM 825 N N . SER A 1 109 ? 4.424 17.228 14.117 1.00 66.50 109 SER A N 1
ATOM 826 C CA . SER A 1 109 ? 4.839 15.958 13.514 1.00 66.50 109 SER A CA 1
ATOM 827 C C . SER A 1 109 ? 5.270 14.933 14.572 1.00 66.50 109 SER A C 1
ATOM 829 O O . SER A 1 109 ? 5.012 13.743 14.393 1.00 66.50 109 SER A O 1
ATOM 831 N N . GLN A 1 110 ? 5.870 15.376 15.684 1.00 71.12 110 GLN A N 1
ATOM 832 C CA . GLN A 1 110 ? 6.205 14.500 16.810 1.00 71.12 110 GLN A CA 1
ATOM 833 C C . GLN A 1 110 ? 4.961 14.041 17.579 1.00 71.12 110 GLN A C 1
ATOM 835 O O . GLN A 1 110 ? 4.851 12.855 17.897 1.00 71.12 110 GLN A O 1
ATOM 840 N N . ASP A 1 111 ? 3.994 14.929 17.809 1.00 74.12 111 ASP A N 1
ATOM 841 C CA . ASP A 1 111 ? 2.775 14.588 18.550 1.00 74.12 111 ASP A CA 1
ATOM 842 C C . ASP A 1 111 ? 1.879 13.611 17.776 1.00 74.12 111 ASP A C 1
ATOM 844 O O . ASP A 1 111 ? 1.400 12.623 18.337 1.00 74.12 111 ASP A O 1
ATOM 848 N N . ILE A 1 112 ? 1.726 13.802 16.460 1.00 75.19 112 ILE A N 1
ATOM 849 C CA . ILE A 1 112 ? 1.015 12.854 15.583 1.00 75.19 112 ILE A CA 1
ATOM 850 C C . ILE A 1 112 ? 1.685 11.474 15.609 1.00 75.19 112 ILE A C 1
ATOM 852 O O . ILE A 1 112 ? 1.010 10.446 15.703 1.00 75.19 112 ILE A O 1
ATOM 856 N N . HIS A 1 113 ? 3.018 11.439 15.566 1.00 78.06 113 HIS A N 1
ATOM 857 C CA . HIS A 1 113 ? 3.781 10.197 15.635 1.00 78.06 113 HIS A CA 1
ATOM 858 C C . HIS A 1 113 ? 3.550 9.474 16.967 1.00 78.06 113 HIS A C 1
ATOM 860 O O . HIS A 1 113 ? 3.281 8.271 16.981 1.00 78.06 113 HIS A O 1
ATOM 866 N N . LYS A 1 114 ? 3.617 10.201 18.086 1.00 83.38 114 LYS A N 1
ATOM 867 C CA . LYS A 1 114 ? 3.378 9.651 19.423 1.00 83.38 114 LYS A CA 1
ATOM 868 C C . LYS A 1 114 ? 1.974 9.057 19.542 1.00 83.38 114 LYS A C 1
ATOM 870 O O . LYS A 1 114 ? 1.841 7.929 20.008 1.00 83.38 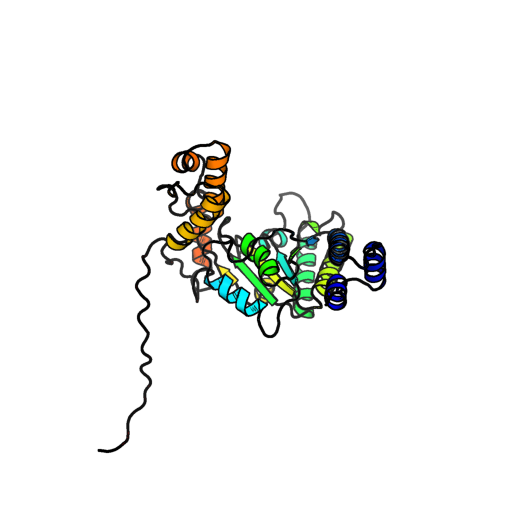114 LYS A O 1
ATOM 875 N N . GLN A 1 115 ? 0.951 9.747 19.037 1.00 87.38 115 GLN A N 1
ATOM 876 C CA . GLN A 1 115 ? -0.422 9.233 19.047 1.00 87.38 115 GLN A CA 1
ATOM 877 C C . GLN A 1 115 ? -0.579 7.948 18.223 1.00 87.38 115 GLN A C 1
ATOM 879 O O . GLN A 1 115 ? -1.253 7.018 18.667 1.00 87.38 115 GLN A O 1
ATOM 884 N N . LEU A 1 116 ? 0.064 7.851 17.052 1.00 87.94 116 LEU A N 1
ATOM 885 C CA . LEU A 1 116 ? 0.061 6.616 16.261 1.00 87.94 116 LEU A CA 1
ATOM 886 C C . LEU A 1 116 ? 0.730 5.459 17.020 1.00 87.94 116 LEU A C 1
ATOM 888 O O . LEU A 1 116 ? 0.191 4.352 17.056 1.00 87.94 116 LEU A O 1
ATOM 892 N N . LEU A 1 117 ? 1.884 5.715 17.647 1.00 86.69 117 LEU A N 1
ATOM 893 C CA . LEU A 1 117 ? 2.601 4.716 18.445 1.00 86.69 117 LEU A CA 1
ATOM 894 C C . LEU A 1 117 ? 1.770 4.213 19.623 1.00 86.69 117 LEU A C 1
ATOM 896 O O . LEU A 1 117 ? 1.665 3.002 19.827 1.00 86.69 117 LEU A O 1
ATOM 900 N N . GLU A 1 118 ? 1.206 5.138 20.399 1.00 89.31 118 GLU A N 1
ATOM 901 C CA . GLU A 1 118 ? 0.357 4.836 21.551 1.00 89.31 118 GLU A CA 1
ATOM 902 C C . GLU A 1 118 ? -0.867 4.038 21.119 1.00 89.31 118 GLU A C 1
ATOM 904 O O . GLU A 1 118 ? -1.214 3.038 21.744 1.00 89.31 118 GLU A O 1
ATOM 909 N N . HIS A 1 119 ? -1.481 4.412 20.000 1.00 90.88 119 HIS A N 1
ATOM 910 C CA . HIS A 1 119 ? -2.612 3.684 19.459 1.00 90.88 119 HIS A CA 1
ATOM 911 C C . HIS A 1 119 ? -2.258 2.250 19.074 1.00 90.88 119 HIS A C 1
ATOM 913 O O . HIS A 1 119 ? -2.908 1.327 19.554 1.00 90.88 119 HIS A O 1
ATOM 919 N N . MET A 1 120 ? -1.213 2.047 18.261 1.00 90.31 120 MET A N 1
ATOM 920 C CA . MET A 1 120 ? -0.774 0.702 17.869 1.00 90.31 120 MET A CA 1
ATOM 921 C C . MET A 1 120 ? -0.361 -0.150 19.078 1.00 90.31 120 MET A C 1
ATOM 923 O O . MET A 1 120 ? -0.450 -1.375 19.038 1.00 90.31 120 MET A O 1
ATOM 927 N N . GLN A 1 121 ? 0.114 0.479 20.158 1.00 87.12 121 GLN A N 1
ATOM 928 C CA . GLN A 1 121 ? 0.378 -0.209 21.417 1.00 87.12 121 GLN A CA 1
ATOM 929 C C . GLN A 1 121 ? -0.914 -0.638 22.115 1.00 87.12 121 GLN A C 1
ATOM 931 O O . GLN A 1 121 ? -1.024 -1.794 22.515 1.00 87.12 121 GLN A O 1
ATOM 936 N N . ASN A 1 122 ? -1.867 0.278 22.264 1.00 89.00 122 ASN A N 1
ATOM 937 C CA . ASN A 1 122 ? -3.086 0.058 23.039 1.00 89.00 122 ASN A CA 1
ATOM 938 C C . ASN A 1 122 ? -4.058 -0.912 22.359 1.00 89.00 122 ASN A C 1
ATOM 940 O O . ASN A 1 122 ? -4.785 -1.624 23.043 1.00 89.00 122 ASN A O 1
ATOM 944 N N . THR A 1 123 ? -4.067 -0.956 21.026 1.00 87.31 123 THR A N 1
ATOM 945 C CA . THR A 1 123 ? -4.911 -1.876 20.247 1.00 87.31 123 THR A CA 1
ATOM 946 C C . THR A 1 123 ? -4.236 -3.213 19.957 1.00 87.31 123 THR A C 1
ATOM 948 O O . THR A 1 123 ? -4.822 -4.060 19.294 1.00 87.31 123 THR A O 1
ATOM 951 N N . ASP A 1 124 ? -2.997 -3.400 20.420 1.00 86.75 124 ASP A N 1
ATOM 952 C CA . ASP A 1 124 ? -2.139 -4.524 20.042 1.00 86.75 124 ASP A CA 1
ATOM 953 C C . ASP A 1 124 ? -2.029 -4.727 18.516 1.00 86.75 124 ASP A C 1
ATOM 955 O O . ASP A 1 124 ? -1.818 -5.837 18.023 1.00 86.75 124 ASP A O 1
ATOM 959 N N . ALA A 1 125 ? -2.164 -3.639 17.750 1.00 87.06 125 ALA A N 1
ATOM 960 C CA . ALA A 1 125 ? -2.152 -3.706 16.302 1.00 87.06 125 ALA A CA 1
ATOM 961 C C . ALA A 1 125 ? -0.818 -4.245 15.778 1.00 87.06 125 ALA A C 1
ATOM 963 O O . ALA A 1 125 ? 0.271 -3.952 16.288 1.00 87.06 125 ALA A O 1
ATOM 964 N N . THR A 1 126 ? -0.914 -5.019 14.701 1.00 90.69 126 THR A N 1
ATOM 965 C CA . THR A 1 126 ? 0.249 -5.570 14.009 1.00 90.69 126 THR A CA 1
ATOM 966 C C . THR A 1 126 ? 0.486 -4.824 12.710 1.00 90.69 126 THR A C 1
ATOM 968 O O . THR A 1 126 ? -0.418 -4.205 12.149 1.00 90.69 126 THR A O 1
ATOM 971 N N . GLY A 1 127 ? 1.717 -4.877 12.212 1.00 94.50 127 GLY A N 1
ATOM 972 C CA . GLY A 1 127 ? 2.024 -4.257 10.939 1.00 94.50 127 GLY A CA 1
ATOM 973 C C . GLY A 1 127 ? 3.310 -4.745 10.307 1.00 94.50 127 GLY A C 1
ATOM 974 O O . GLY A 1 127 ? 4.156 -5.341 10.979 1.00 94.50 127 GLY A O 1
ATOM 975 N N . ILE A 1 128 ? 3.428 -4.454 9.014 1.00 97.06 128 ILE A N 1
ATOM 976 C CA . ILE A 1 128 ? 4.599 -4.680 8.169 1.00 97.06 128 ILE A CA 1
ATOM 977 C C . ILE A 1 128 ? 5.093 -3.341 7.605 1.00 97.06 128 ILE A C 1
ATOM 979 O O . ILE A 1 128 ? 4.288 -2.535 7.134 1.00 97.06 128 ILE A O 1
ATOM 983 N N . ILE A 1 129 ? 6.412 -3.133 7.605 1.00 96.56 129 ILE A N 1
ATOM 984 C CA . ILE A 1 129 ? 7.054 -2.062 6.828 1.00 96.56 129 ILE A CA 1
ATOM 985 C C . ILE A 1 129 ? 7.555 -2.647 5.510 1.00 96.56 129 ILE A C 1
ATOM 987 O O . ILE A 1 129 ? 8.231 -3.673 5.492 1.00 96.56 129 ILE A O 1
ATOM 991 N N . MET A 1 130 ? 7.257 -1.975 4.408 1.00 97.62 130 MET A N 1
ATOM 992 C CA . MET A 1 130 ? 7.680 -2.309 3.057 1.00 97.62 130 MET A CA 1
ATOM 993 C C . MET A 1 130 ? 8.701 -1.276 2.597 1.00 97.62 130 MET A C 1
ATOM 995 O O . MET A 1 130 ? 8.347 -0.146 2.275 1.00 97.62 130 MET A O 1
ATOM 999 N N . LEU A 1 131 ? 9.967 -1.665 2.568 1.00 96.31 131 LEU A N 1
ATOM 1000 C CA . LEU A 1 131 ? 11.093 -0.839 2.156 1.00 96.31 131 LEU A CA 1
ATOM 1001 C C . LEU A 1 131 ? 11.469 -1.173 0.711 1.00 96.31 131 LEU A C 1
ATOM 1003 O O . LEU A 1 131 ? 11.512 -2.343 0.360 1.00 96.31 131 LEU A O 1
ATOM 1007 N N . GLY A 1 132 ? 11.760 -0.200 -0.146 1.00 95.19 132 GLY A N 1
ATOM 1008 C CA . GLY A 1 132 ? 12.263 -0.502 -1.492 1.00 95.19 132 GLY A CA 1
ATOM 1009 C C . GLY A 1 132 ? 12.265 0.701 -2.427 1.00 95.19 132 GLY A C 1
ATOM 1010 O O . GLY A 1 132 ? 11.677 1.725 -2.078 1.00 95.19 132 GLY A O 1
ATOM 1011 N N . PRO A 1 133 ? 12.840 0.587 -3.634 1.00 94.44 133 PRO A N 1
ATOM 1012 C CA . PRO A 1 133 ? 12.762 1.629 -4.654 1.00 94.44 133 PRO A CA 1
ATOM 1013 C C . PRO A 1 133 ? 11.306 1.939 -5.054 1.00 94.44 133 PRO A C 1
ATOM 1015 O O . PRO A 1 133 ? 10.409 1.108 -4.850 1.00 94.44 133 PRO A O 1
ATOM 1018 N N . PRO A 1 134 ? 11.016 3.121 -5.618 1.00 93.44 134 PRO A N 1
ATOM 1019 C CA . PRO A 1 134 ? 9.702 3.388 -6.193 1.00 93.44 134 PRO A CA 1
ATOM 1020 C C . PRO A 1 134 ? 9.403 2.402 -7.335 1.00 93.44 134 PRO A C 1
ATOM 1022 O O . PRO A 1 134 ? 10.303 1.894 -7.994 1.00 93.44 134 PRO A O 1
ATOM 1025 N N . GLY A 1 135 ? 8.123 2.083 -7.543 1.00 92.50 135 GLY A N 1
ATOM 1026 C CA . GLY A 1 135 ? 7.695 1.192 -8.630 1.00 92.50 135 GLY A CA 1
ATOM 1027 C C . GLY A 1 135 ? 7.838 -0.317 -8.378 1.00 92.50 135 GLY A C 1
ATOM 1028 O O . GLY A 1 135 ? 7.438 -1.107 -9.232 1.00 92.50 135 GLY A O 1
ATOM 1029 N N . THR A 1 136 ? 8.312 -0.757 -7.205 1.00 94.25 136 THR A N 1
ATOM 1030 C CA . THR A 1 136 ? 8.475 -2.188 -6.856 1.00 94.25 136 THR A CA 1
ATOM 1031 C C . THR A 1 136 ? 7.249 -2.822 -6.180 1.00 94.25 136 THR A C 1
ATOM 1033 O O . THR A 1 136 ? 7.371 -3.763 -5.407 1.00 94.25 136 THR A O 1
ATOM 1036 N N . SER A 1 137 ? 6.035 -2.340 -6.477 1.00 94.19 137 SER A N 1
ATOM 1037 C CA . SER A 1 137 ? 4.732 -2.887 -6.027 1.00 94.19 137 SER A CA 1
ATOM 1038 C C . SER A 1 137 ? 4.329 -2.730 -4.545 1.00 94.19 137 SER A C 1
ATOM 1040 O O . SER A 1 137 ? 3.246 -3.178 -4.183 1.00 94.19 137 SER A O 1
ATOM 1042 N N . LYS A 1 138 ? 5.103 -2.027 -3.704 1.00 96.44 138 LYS A N 1
ATOM 1043 C CA . LYS A 1 138 ? 4.815 -1.820 -2.260 1.00 96.44 138 LYS A CA 1
ATOM 1044 C C . LYS A 1 138 ? 3.394 -1.298 -1.965 1.00 96.44 138 LYS A C 1
ATOM 1046 O O . LYS A 1 138 ? 2.647 -1.876 -1.174 1.00 96.44 138 LYS A O 1
ATOM 1051 N N . SER A 1 139 ? 2.988 -0.221 -2.638 1.00 95.56 139 SER A N 1
ATOM 1052 C CA . SER A 1 139 ? 1.652 0.365 -2.461 1.00 95.56 139 SER A CA 1
ATOM 1053 C C . SER A 1 139 ? 0.566 -0.524 -3.082 1.00 95.56 139 SER A C 1
ATOM 1055 O O . SER A 1 139 ? -0.505 -0.690 -2.506 1.00 95.56 139 SER A O 1
ATOM 1057 N N . LEU A 1 140 ? 0.858 -1.163 -4.223 1.00 95.62 140 LEU A N 1
ATOM 1058 C CA . LEU A 1 140 ? -0.082 -2.038 -4.930 1.00 95.62 140 LEU A CA 1
ATOM 1059 C C . LEU A 1 140 ? -0.421 -3.297 -4.119 1.00 95.62 140 LEU A C 1
ATOM 1061 O O . LEU A 1 140 ? -1.592 -3.637 -3.990 1.00 95.62 140 LEU A O 1
ATOM 1065 N N . ILE A 1 141 ? 0.576 -3.961 -3.524 1.00 97.12 141 ILE A N 1
ATOM 1066 C CA . ILE A 1 141 ? 0.340 -5.154 -2.700 1.00 97.12 141 ILE A CA 1
ATOM 1067 C C . ILE A 1 141 ? -0.407 -4.818 -1.408 1.00 97.12 141 ILE A C 1
ATOM 1069 O O . ILE A 1 141 ? -1.259 -5.592 -0.978 1.00 97.12 141 ILE A O 1
ATOM 1073 N N . SER A 1 142 ? -0.148 -3.645 -0.824 1.00 95.44 142 SER A N 1
ATOM 1074 C CA . SER A 1 142 ? -0.858 -3.187 0.373 1.00 95.44 142 SER A CA 1
ATOM 1075 C C . SER A 1 142 ? -2.344 -2.965 0.098 1.00 95.44 142 SER A C 1
ATOM 1077 O O . SER A 1 142 ? -3.198 -3.403 0.865 1.00 95.44 142 SER A O 1
ATOM 1079 N N . LYS A 1 143 ? -2.650 -2.349 -1.046 1.00 94.88 143 LYS A N 1
ATOM 1080 C CA . LYS A 1 143 ? -4.015 -2.130 -1.530 1.00 94.88 143 LYS A CA 1
ATOM 1081 C C . LYS A 1 143 ? -4.722 -3.443 -1.867 1.00 94.88 143 LYS A C 1
ATOM 1083 O O . LYS A 1 143 ? -5.856 -3.656 -1.440 1.00 94.88 143 LYS A O 1
ATOM 1088 N N . ALA A 1 144 ? -4.017 -4.354 -2.535 1.00 97.06 144 ALA A N 1
ATOM 1089 C CA . ALA A 1 144 ? -4.541 -5.661 -2.912 1.00 97.06 144 ALA A CA 1
ATOM 1090 C C . ALA A 1 144 ? -4.811 -6.597 -1.722 1.00 97.06 144 ALA A C 1
ATOM 1092 O O . ALA A 1 144 ? -5.675 -7.466 -1.818 1.00 97.06 144 ALA A O 1
ATOM 1093 N N . ALA A 1 145 ? -4.115 -6.422 -0.592 1.00 97.44 145 ALA A N 1
ATOM 1094 C CA . ALA A 1 145 ? -4.287 -7.269 0.588 1.00 97.44 145 ALA A CA 1
ATOM 1095 C C . ALA A 1 145 ? -5.717 -7.229 1.156 1.00 97.44 145 ALA A C 1
ATOM 1097 O O . ALA A 1 145 ? -6.232 -8.265 1.575 1.00 97.44 145 ALA A O 1
ATOM 1098 N N . GLY A 1 146 ? -6.379 -6.065 1.135 1.00 95.19 146 GLY A N 1
ATOM 1099 C CA . GLY A 1 146 ? -7.773 -5.951 1.578 1.00 95.19 146 GLY A CA 1
ATOM 1100 C C . GLY A 1 146 ? -8.727 -6.722 0.671 1.00 95.19 146 GLY A C 1
ATOM 1101 O O . GLY A 1 146 ? -9.524 -7.525 1.152 1.00 95.19 146 GLY A O 1
ATOM 1102 N N . ASN A 1 147 ? -8.568 -6.574 -0.648 1.00 95.31 147 ASN A N 1
ATOM 1103 C CA . ASN A 1 147 ? -9.360 -7.303 -1.641 1.00 95.31 147 ASN A CA 1
ATOM 1104 C C . ASN A 1 147 ? -9.136 -8.820 -1.575 1.00 95.31 147 ASN A C 1
ATOM 1106 O O . ASN A 1 147 ? -10.085 -9.585 -1.735 1.00 95.31 147 ASN A O 1
ATOM 1110 N N . GLU A 1 148 ? -7.905 -9.263 -1.305 1.00 95.88 148 GLU A N 1
ATOM 1111 C CA . GLU A 1 148 ? -7.576 -10.683 -1.129 1.00 95.88 148 GLU A CA 1
ATOM 1112 C C . GLU A 1 148 ? -8.302 -11.301 0.079 1.00 95.88 148 GLU A C 1
ATOM 1114 O O . GLU A 1 148 ? -8.714 -12.461 0.039 1.00 95.88 148 GLU A O 1
ATOM 1119 N N . ALA A 1 149 ? -8.477 -10.528 1.154 1.00 92.88 149 ALA A N 1
ATOM 1120 C CA . ALA A 1 149 ? -9.176 -10.960 2.363 1.00 92.88 149 ALA A CA 1
ATOM 1121 C C . ALA A 1 149 ? -10.676 -10.622 2.382 1.00 92.88 149 ALA A C 1
ATOM 1123 O O . ALA A 1 149 ? -11.383 -11.080 3.281 1.00 92.88 149 ALA A O 1
ATOM 1124 N N . GLY A 1 150 ? -11.171 -9.841 1.418 1.00 90.31 150 GLY A N 1
ATOM 1125 C CA . GLY A 1 150 ? -12.545 -9.334 1.416 1.00 90.31 150 GLY A CA 1
ATOM 1126 C C . GLY A 1 150 ? -12.833 -8.355 2.561 1.00 90.31 150 GLY A C 1
ATOM 1127 O O . GLY A 1 150 ? -13.956 -8.317 3.060 1.00 90.31 150 GLY A O 1
ATOM 1128 N N . ILE A 1 151 ? -11.826 -7.595 2.997 1.00 90.38 151 ILE A N 1
ATOM 1129 C CA . ILE A 1 151 ? -11.911 -6.608 4.084 1.00 90.38 151 ILE A CA 1
ATOM 1130 C C . ILE A 1 151 ? -11.580 -5.201 3.562 1.00 90.38 151 ILE A C 1
ATOM 1132 O O . ILE A 1 151 ? -10.845 -5.072 2.581 1.00 90.38 151 ILE A O 1
ATOM 1136 N N . PRO A 1 152 ? -12.085 -4.127 4.194 1.00 91.69 152 PRO A N 1
ATOM 1137 C CA . PRO A 1 152 ? -11.778 -2.766 3.769 1.00 91.69 152 PRO A CA 1
ATOM 1138 C C . PRO A 1 152 ? -10.288 -2.428 3.920 1.00 91.69 152 PRO A C 1
ATOM 1140 O O . PRO A 1 152 ? -9.652 -2.782 4.916 1.00 91.69 152 PRO A O 1
ATOM 1143 N N . THR A 1 153 ? -9.768 -1.662 2.959 1.00 96.00 153 THR A N 1
ATOM 1144 C CA . THR A 1 153 ? -8.461 -1.000 3.052 1.00 96.00 153 THR A CA 1
ATOM 1145 C C . THR A 1 153 ? -8.665 0.496 3.273 1.00 96.00 153 THR A C 1
ATOM 1147 O O . THR A 1 153 ? -9.239 1.188 2.431 1.00 96.00 153 THR A O 1
ATOM 1150 N N . LEU A 1 154 ? -8.182 0.983 4.413 1.00 95.75 154 LEU A N 1
ATOM 1151 C CA . LEU A 1 154 ? -8.157 2.387 4.806 1.00 95.75 154 LEU A CA 1
ATOM 1152 C C . LEU A 1 154 ? -6.819 2.987 4.384 1.00 95.75 154 LEU A C 1
ATOM 1154 O O . LEU A 1 154 ? -5.783 2.592 4.909 1.00 95.75 154 LEU A O 1
ATOM 1158 N N . GLU A 1 155 ? -6.826 3.935 3.455 1.00 96.25 155 GLU A N 1
ATOM 1159 C CA . GLU A 1 155 ? -5.660 4.771 3.186 1.00 96.25 155 GLU A CA 1
ATOM 1160 C C . GLU A 1 155 ? -5.593 5.852 4.266 1.00 96.25 155 GLU A C 1
ATOM 1162 O O . GLU A 1 155 ? -6.511 6.666 4.399 1.00 96.25 155 GLU A O 1
ATOM 1167 N N . PHE A 1 156 ? -4.521 5.828 5.055 1.00 95.12 156 PHE A N 1
ATOM 1168 C CA . PHE A 1 156 ? -4.305 6.764 6.142 1.00 95.12 156 PHE A CA 1
ATOM 1169 C C . PHE A 1 156 ? -3.207 7.762 5.767 1.00 95.12 156 PHE A C 1
ATOM 1171 O O . PHE A 1 156 ? -2.013 7.474 5.826 1.00 95.12 156 PHE A O 1
ATOM 1178 N N . ASP A 1 157 ? -3.635 8.954 5.372 1.00 91.31 157 ASP A N 1
ATOM 1179 C CA . ASP A 1 157 ? -2.775 10.081 5.045 1.00 91.31 157 ASP A CA 1
ATOM 1180 C C . ASP A 1 157 ? -2.470 10.901 6.306 1.00 91.31 157 ASP A C 1
ATOM 1182 O O . ASP A 1 157 ? -3.207 11.812 6.687 1.00 91.31 157 ASP A O 1
ATOM 1186 N N . LEU A 1 158 ? -1.341 10.584 6.943 1.00 86.25 158 LEU A N 1
ATOM 1187 C CA . LEU A 1 158 ? -0.831 11.305 8.113 1.00 86.25 158 LEU A CA 1
ATOM 1188 C C . LEU A 1 158 ? -0.513 12.783 7.820 1.00 86.25 158 LEU A C 1
ATOM 1190 O O . LEU A 1 158 ? -0.489 13.599 8.741 1.00 86.25 158 LEU A O 1
ATOM 1194 N N . GLY A 1 159 ? -0.247 13.143 6.560 1.00 82.75 159 GLY A N 1
ATOM 1195 C CA . GLY A 1 159 ? -0.077 14.532 6.138 1.00 82.75 159 GLY A CA 1
ATOM 1196 C C . GLY A 1 159 ? -1.412 15.271 6.093 1.00 82.75 159 GLY A C 1
ATOM 1197 O O . GLY A 1 159 ? -1.509 16.381 6.609 1.00 82.75 159 GLY A O 1
ATOM 1198 N N . GLY A 1 160 ? -2.450 14.623 5.562 1.00 83.12 160 GLY A N 1
ATOM 1199 C CA . GLY A 1 160 ? -3.819 15.141 5.474 1.00 83.12 160 GLY A CA 1
ATOM 1200 C C . GLY A 1 160 ? -4.529 15.330 6.820 1.00 83.12 160 GLY A C 1
ATOM 1201 O O . GLY A 1 160 ? -5.535 16.033 6.887 1.00 83.12 160 GLY A O 1
ATOM 1202 N N . VAL A 1 161 ? -4.003 14.748 7.902 1.00 83.56 161 VAL A N 1
ATOM 1203 C CA . VAL A 1 161 ? -4.454 15.016 9.281 1.00 83.56 161 VAL A CA 1
ATOM 1204 C C . VAL A 1 161 ? -3.983 16.389 9.781 1.00 83.56 161 VAL A C 1
ATOM 1206 O O . VAL A 1 161 ? -4.640 17.000 10.632 1.00 83.56 161 VAL A O 1
ATOM 1209 N N . LYS A 1 162 ? -2.848 16.886 9.268 1.00 79.50 162 LYS A N 1
ATOM 1210 C CA . LYS A 1 162 ? -2.242 18.147 9.709 1.00 79.50 162 LYS A CA 1
ATOM 1211 C C . LYS A 1 162 ? -3.107 19.329 9.278 1.00 79.50 162 LYS A C 1
ATOM 1213 O O . LYS A 1 162 ? -3.569 19.417 8.146 1.00 79.50 162 LYS A O 1
ATOM 1218 N N . SER A 1 163 ? -3.276 20.276 10.187 1.00 70.88 163 SER A N 1
ATOM 1219 C CA . SER A 1 163 ? -3.941 21.555 9.953 1.00 70.88 163 SER A CA 1
ATOM 1220 C C . SER A 1 163 ? -3.076 22.693 10.499 1.00 70.88 163 SER A C 1
ATOM 1222 O O . SER A 1 163 ? -2.160 22.459 11.286 1.00 70.88 163 SER A O 1
ATOM 1224 N N . ALA A 1 164 ? -3.371 23.937 10.112 1.00 72.31 164 ALA A N 1
ATOM 1225 C CA . ALA A 1 164 ? -2.639 25.110 10.604 1.00 72.31 164 ALA A CA 1
ATOM 1226 C C . ALA A 1 164 ? -2.735 25.295 12.134 1.00 72.31 164 ALA A C 1
ATOM 1228 O O . ALA A 1 164 ? -1.930 26.010 12.721 1.00 72.31 164 ALA A O 1
ATOM 1229 N N . ASN A 1 165 ? -3.710 24.652 12.786 1.00 73.81 165 ASN A N 1
ATOM 1230 C CA . ASN A 1 165 ? -3.876 24.663 14.232 1.00 73.81 165 ASN A CA 1
ATOM 1231 C C . ASN A 1 165 ? -3.424 23.316 14.826 1.00 73.81 165 ASN A C 1
ATOM 1233 O O . ASN A 1 165 ? -3.955 22.255 14.488 1.00 73.81 165 ASN A O 1
ATOM 1237 N N . VAL A 1 166 ? -2.458 23.352 15.747 1.00 72.75 166 VAL A N 1
ATOM 1238 C CA . VAL A 1 166 ? -1.916 22.157 16.418 1.00 72.75 166 VAL A CA 1
ATOM 1239 C C . VAL A 1 166 ? -3.018 21.353 17.117 1.00 72.75 166 VAL A C 1
ATOM 1241 O O . VAL A 1 166 ? -3.128 20.147 16.902 1.00 72.75 166 VAL A O 1
ATOM 1244 N N . GLY A 1 167 ? -3.907 22.020 17.862 1.00 80.12 167 GLY A N 1
ATOM 1245 C CA . GLY A 1 167 ? -4.990 21.359 18.595 1.00 80.12 167 GLY A CA 1
ATOM 1246 C C . GLY A 1 167 ? -6.020 20.689 17.681 1.00 80.12 167 GLY A C 1
ATOM 1247 O O . GLY A 1 167 ? -6.524 19.611 17.997 1.00 80.12 167 GLY A O 1
ATOM 1248 N N . ALA A 1 168 ? -6.288 21.282 16.513 1.00 84.19 168 ALA A N 1
ATOM 1249 C CA . ALA A 1 168 ? -7.151 20.670 15.502 1.00 84.19 168 ALA A CA 1
ATOM 1250 C C . ALA A 1 168 ? -6.474 19.460 14.839 1.00 84.19 168 ALA A C 1
ATOM 1252 O O . ALA A 1 168 ? -7.122 18.440 14.630 1.00 84.19 168 ALA A O 1
ATOM 1253 N N . SER A 1 169 ? -5.163 19.524 14.591 1.00 84.94 169 SER A N 1
ATOM 1254 C CA . SER A 1 169 ? -4.390 18.393 14.054 1.00 84.94 169 SER A CA 1
ATOM 1255 C C . SER A 1 169 ? -4.410 17.190 14.999 1.00 84.94 169 SER A C 1
ATOM 1257 O O . SER A 1 169 ? -4.654 16.064 14.571 1.00 84.94 169 SER A O 1
ATOM 1259 N N . GLU A 1 170 ? -4.226 17.419 16.301 1.00 85.06 170 GLU A N 1
ATOM 1260 C CA . GLU A 1 170 ? -4.352 16.353 17.295 1.00 85.06 170 GLU A CA 1
ATOM 1261 C C . GLU A 1 170 ? -5.774 15.793 17.388 1.00 85.06 170 GLU A C 1
ATOM 1263 O O . GLU A 1 170 ? -5.958 14.587 17.549 1.00 85.06 170 GLU A O 1
ATOM 1268 N N . HIS A 1 171 ? -6.789 16.659 17.331 1.00 88.62 171 HIS A N 1
ATOM 1269 C CA . HIS A 1 171 ? -8.181 16.224 17.345 1.00 88.62 171 HIS A CA 1
ATOM 1270 C C . HIS A 1 171 ? -8.491 15.335 16.135 1.00 88.62 171 HIS A C 1
ATOM 1272 O O . HIS A 1 171 ? -9.020 14.238 16.311 1.00 88.62 171 HIS A O 1
ATOM 1278 N N . ASN A 1 172 ? -8.080 15.763 14.938 1.00 90.38 172 ASN A N 1
ATOM 1279 C CA . ASN A 1 172 ? -8.225 15.006 13.698 1.00 90.38 172 ASN A CA 1
ATOM 1280 C C . ASN A 1 172 ? -7.520 13.649 13.785 1.00 90.38 172 ASN A C 1
ATOM 1282 O O . ASN A 1 172 ? -8.097 12.634 13.406 1.00 90.38 172 ASN A O 1
ATOM 1286 N N . MET A 1 173 ? -6.302 13.612 14.337 1.00 91.19 173 MET A N 1
ATOM 1287 C CA . MET A 1 173 ? -5.548 12.372 14.521 1.00 91.19 173 MET A CA 1
ATOM 1288 C C . MET A 1 173 ? -6.286 11.404 15.450 1.00 91.19 173 MET A C 1
ATOM 1290 O O . MET A 1 173 ? -6.500 10.243 15.099 1.00 91.19 173 MET A O 1
ATOM 1294 N N . ARG A 1 174 ? -6.742 11.884 16.615 1.00 90.56 174 ARG A N 1
ATOM 1295 C CA . ARG A 1 174 ? -7.539 11.079 17.555 1.00 90.56 174 ARG A CA 1
ATOM 1296 C C . ARG A 1 174 ? -8.831 10.574 16.915 1.00 90.56 174 ARG A C 1
ATOM 1298 O O . ARG A 1 174 ? -9.195 9.418 17.127 1.00 90.56 174 ARG A O 1
ATOM 1305 N N . GLN A 1 175 ? -9.507 11.405 16.123 1.00 91.25 175 GLN A N 1
ATOM 1306 C CA . GLN A 1 175 ? -10.715 11.015 15.400 1.00 91.25 175 GLN A CA 1
ATOM 1307 C C . GLN A 1 175 ? -10.420 9.931 14.354 1.00 91.25 175 GLN A C 1
ATOM 1309 O O . GLN A 1 175 ? -11.097 8.905 14.351 1.00 91.25 175 GLN A O 1
ATOM 1314 N N . ALA A 1 176 ? -9.384 10.103 13.529 1.00 93.12 176 ALA A N 1
ATOM 1315 C CA . ALA A 1 176 ? -8.970 9.123 12.527 1.00 93.12 176 ALA A CA 1
ATOM 1316 C C . ALA A 1 176 ? -8.627 7.769 13.163 1.00 93.12 176 ALA A C 1
ATOM 1318 O O . ALA A 1 176 ? -9.135 6.729 12.746 1.00 93.12 176 ALA A O 1
ATOM 1319 N N . LEU A 1 177 ? -7.837 7.778 14.237 1.00 93.56 177 LEU A N 1
ATOM 1320 C CA . LEU A 1 177 ? -7.490 6.574 14.988 1.00 93.56 177 LEU A CA 1
ATOM 1321 C C . LEU A 1 177 ? -8.724 5.897 15.604 1.00 93.56 177 LEU A C 1
ATOM 1323 O O . LEU A 1 177 ? -8.856 4.676 15.531 1.00 93.56 177 LEU A O 1
ATOM 1327 N N . LYS A 1 178 ? -9.668 6.669 16.158 1.00 90.69 178 LYS A N 1
ATOM 1328 C CA . LYS A 1 178 ? -10.936 6.130 16.673 1.00 90.69 178 LYS A CA 1
ATOM 1329 C C . LYS A 1 178 ? -11.738 5.449 15.564 1.00 90.69 178 LYS A C 1
ATOM 1331 O O . LYS A 1 178 ? -12.209 4.329 15.751 1.00 90.69 178 LYS A O 1
ATOM 1336 N N . VAL A 1 179 ? -11.862 6.085 14.403 1.00 90.69 179 VAL A N 1
ATOM 1337 C CA . VAL A 1 179 ? -12.542 5.512 13.234 1.00 90.69 179 VAL A CA 1
ATOM 1338 C C . VAL A 1 179 ? -11.856 4.214 12.792 1.00 90.69 179 VAL A C 1
ATOM 1340 O O . VAL A 1 179 ? -12.536 3.201 12.632 1.00 90.69 179 VAL A O 1
ATOM 1343 N N . ILE A 1 180 ? -10.519 4.187 12.715 1.00 92.75 180 ILE A N 1
ATOM 1344 C CA . ILE A 1 180 ? -9.744 2.971 12.418 1.00 92.75 180 ILE A CA 1
ATOM 1345 C C . ILE A 1 180 ? -10.055 1.845 13.416 1.00 92.75 180 ILE A C 1
ATOM 1347 O O . ILE A 1 180 ? -10.368 0.733 12.984 1.00 92.75 180 ILE A O 1
ATOM 1351 N N . THR A 1 181 ? -10.016 2.098 14.733 1.00 91.38 181 THR A N 1
ATOM 1352 C CA . THR A 1 181 ? -10.359 1.076 15.745 1.00 91.38 181 THR A CA 1
ATOM 1353 C C . THR A 1 181 ? -11.770 0.552 15.546 1.00 91.38 181 THR A C 1
ATOM 1355 O O . THR A 1 181 ? -11.989 -0.654 15.641 1.00 91.38 181 THR A O 1
AT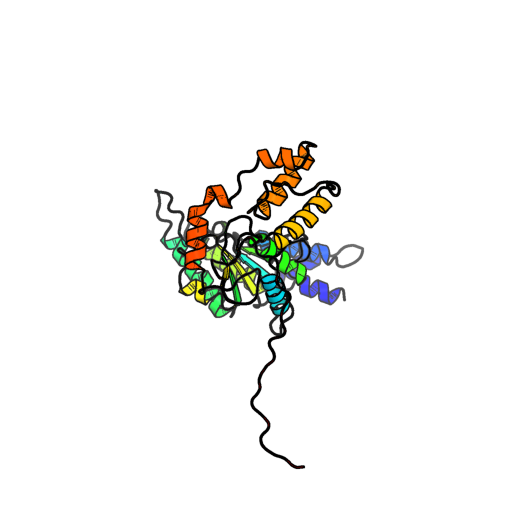OM 1358 N N . THR A 1 182 ? -12.721 1.441 15.263 1.00 87.50 182 THR A N 1
ATOM 1359 C CA . THR A 1 182 ? -14.131 1.056 15.183 1.00 87.50 182 THR A CA 1
ATOM 1360 C C . THR A 1 182 ? -14.367 0.182 13.943 1.00 87.50 182 THR A C 1
ATOM 1362 O O . THR A 1 182 ? -14.941 -0.896 14.059 1.00 87.50 182 THR A O 1
ATOM 1365 N N . ILE A 1 183 ? -13.828 0.556 12.776 1.00 85.62 183 ILE A N 1
ATOM 1366 C CA . ILE A 1 183 ? -13.940 -0.234 11.531 1.00 85.62 183 ILE A CA 1
ATOM 1367 C C . ILE A 1 183 ? -13.217 -1.576 11.639 1.00 85.62 183 ILE A C 1
ATOM 1369 O O . ILE A 1 183 ? -13.712 -2.590 11.152 1.00 85.62 183 ILE A O 1
ATOM 1373 N N . SER A 1 184 ? -12.033 -1.577 12.249 1.00 88.81 184 SER A N 1
ATOM 1374 C CA . SER A 1 184 ? -11.222 -2.783 12.410 1.00 88.81 184 SER A CA 1
ATOM 1375 C C . SER A 1 184 ? -11.689 -3.675 13.561 1.00 88.81 184 SER A C 1
ATOM 1377 O O . SER A 1 184 ? -11.134 -4.755 13.751 1.00 88.81 184 SER A O 1
ATOM 1379 N N . ASN A 1 185 ? -12.685 -3.247 14.345 1.00 84.94 185 ASN A N 1
ATOM 1380 C CA . ASN A 1 185 ? -13.080 -3.904 15.591 1.00 84.94 185 ASN A CA 1
ATOM 1381 C C . ASN A 1 185 ? -11.863 -4.205 16.496 1.00 84.94 185 ASN A C 1
ATOM 1383 O O . ASN A 1 185 ? -11.716 -5.302 17.032 1.00 84.94 185 ASN A O 1
ATOM 1387 N N . GLY A 1 186 ? -10.923 -3.256 16.563 1.00 84.62 186 GLY A N 1
ATOM 1388 C CA . GLY A 1 186 ? -9.645 -3.392 17.268 1.00 84.62 186 GLY A CA 1
ATOM 1389 C C . GLY A 1 186 ? -8.590 -4.277 16.587 1.00 84.62 186 GLY A C 1
ATOM 1390 O O . GLY A 1 186 ? -7.455 -4.295 17.046 1.00 84.62 186 GLY A O 1
ATOM 1391 N N . SER A 1 187 ? -8.910 -4.968 15.489 1.00 89.38 187 SER A N 1
ATOM 1392 C CA . SER A 1 187 ? -7.998 -5.871 14.771 1.00 89.38 187 SER A CA 1
ATOM 1393 C C . SER A 1 187 ? -7.643 -5.325 13.385 1.00 89.38 187 SER A C 1
ATOM 1395 O O . SER A 1 187 ? -8.225 -5.698 12.361 1.00 89.38 187 SER A O 1
ATOM 1397 N N . ALA A 1 188 ? -6.686 -4.397 13.352 1.00 93.75 188 ALA A N 1
ATOM 1398 C CA . ALA A 1 188 ? -6.148 -3.807 12.127 1.00 93.75 188 ALA A CA 1
ATOM 1399 C C . ALA A 1 188 ? -4.766 -4.382 11.781 1.00 93.75 188 ALA A C 1
ATOM 1401 O O . ALA A 1 188 ? -3.929 -4.596 12.664 1.00 93.75 188 ALA A O 1
ATOM 1402 N N . LEU A 1 189 ? -4.505 -4.563 10.482 1.00 96.44 189 LEU A N 1
ATOM 1403 C CA . LEU A 1 189 ? -3.165 -4.820 9.952 1.00 96.44 189 LEU A CA 1
ATOM 1404 C C . LEU A 1 189 ? -2.632 -3.557 9.269 1.00 96.44 189 LEU A C 1
ATOM 1406 O O . LEU A 1 189 ? -3.162 -3.131 8.243 1.00 96.44 189 LEU A O 1
ATOM 1410 N N . TYR A 1 190 ? -1.567 -2.984 9.822 1.00 97.06 190 TYR A N 1
ATOM 1411 C CA . TYR A 1 190 ? -0.913 -1.797 9.276 1.00 97.06 190 TYR A CA 1
ATOM 1412 C C . TYR A 1 190 ? 0.125 -2.187 8.221 1.00 97.06 190 TYR A C 1
ATOM 1414 O O . TYR A 1 190 ? 1.068 -2.921 8.510 1.00 97.06 190 TYR A O 1
ATOM 1422 N N . LEU A 1 191 ? -0.016 -1.677 7.003 1.00 97.62 191 LEU A N 1
ATOM 1423 C CA . LEU A 1 191 ? 0.941 -1.863 5.915 1.00 97.62 191 LEU A CA 1
ATOM 1424 C C . LEU A 1 191 ? 1.528 -0.502 5.556 1.00 97.62 191 LEU A C 1
ATOM 1426 O O . LEU A 1 191 ? 0.831 0.349 5.008 1.00 97.62 191 LEU A O 1
ATOM 1430 N N . ALA A 1 192 ? 2.796 -0.291 5.901 1.00 96.06 192 ALA A N 1
ATOM 1431 C CA . ALA A 1 192 ? 3.485 0.968 5.660 1.00 96.06 192 ALA A CA 1
ATOM 1432 C C . ALA A 1 192 ? 4.498 0.837 4.526 1.00 96.06 192 ALA A C 1
ATOM 1434 O O . ALA A 1 192 ? 5.284 -0.107 4.527 1.00 96.06 192 ALA A O 1
ATOM 1435 N N . THR A 1 193 ? 4.525 1.778 3.587 1.00 95.62 193 THR A N 1
ATOM 1436 C CA . THR A 1 193 ? 5.549 1.833 2.534 1.00 95.62 193 THR A CA 1
ATOM 1437 C C . THR A 1 193 ? 6.596 2.873 2.874 1.00 95.62 193 THR A C 1
ATOM 1439 O O . THR A 1 193 ? 6.296 3.923 3.447 1.00 95.62 193 THR A O 1
ATOM 1442 N N . CYS A 1 194 ? 7.841 2.563 2.525 1.00 92.56 194 CYS A N 1
ATOM 1443 C CA . CYS A 1 194 ? 8.967 3.458 2.691 1.00 92.56 194 CYS A CA 1
ATOM 1444 C C . CYS A 1 194 ? 9.957 3.315 1.539 1.00 92.56 194 CYS A C 1
ATOM 1446 O O . CYS A 1 194 ? 10.247 2.208 1.075 1.00 92.56 194 CYS A O 1
ATOM 1448 N N . ASN A 1 195 ? 10.521 4.434 1.101 1.00 91.38 195 ASN A N 1
ATOM 1449 C CA . ASN A 1 195 ? 11.650 4.462 0.174 1.00 91.38 195 ASN A CA 1
ATOM 1450 C C . ASN A 1 195 ? 12.986 4.602 0.922 1.00 91.38 195 ASN A C 1
ATOM 1452 O O . ASN A 1 195 ? 14.027 4.221 0.397 1.00 91.38 195 ASN A O 1
ATOM 1456 N N . SER A 1 196 ? 12.960 5.087 2.167 1.00 88.00 196 SER A N 1
ATOM 1457 C CA . SER A 1 196 ? 14.117 5.132 3.063 1.00 88.00 196 SER A CA 1
ATOM 1458 C C . SER A 1 196 ? 13.717 4.803 4.495 1.00 88.00 196 SER A C 1
ATOM 1460 O O . SER A 1 196 ? 12.677 5.237 4.983 1.00 88.00 196 SER A O 1
ATOM 1462 N N . ILE A 1 197 ? 14.572 4.056 5.195 1.00 86.25 197 ILE A N 1
ATOM 1463 C CA . ILE A 1 197 ? 14.361 3.705 6.602 1.00 86.25 197 ILE A CA 1
ATOM 1464 C C . ILE A 1 197 ? 14.962 4.741 7.567 1.00 86.25 197 ILE A C 1
ATOM 1466 O O . ILE A 1 197 ? 14.667 4.712 8.759 1.00 86.25 197 ILE A O 1
ATOM 1470 N N . ALA A 1 198 ? 15.800 5.661 7.074 1.00 83.81 198 ALA A N 1
ATOM 1471 C CA . ALA A 1 198 ? 16.604 6.554 7.913 1.00 83.81 198 ALA A CA 1
ATOM 1472 C C . ALA A 1 198 ? 15.761 7.515 8.767 1.00 83.81 198 ALA A C 1
ATOM 1474 O O . ALA A 1 198 ? 16.143 7.837 9.888 1.00 83.81 198 ALA A O 1
ATOM 1475 N N . ALA A 1 199 ? 14.606 7.949 8.258 1.00 77.62 199 ALA A N 1
ATOM 1476 C CA . ALA A 1 199 ? 13.717 8.858 8.979 1.00 77.62 199 ALA A CA 1
ATOM 1477 C C . ALA A 1 199 ? 12.767 8.140 9.951 1.00 77.62 199 ALA A C 1
ATOM 1479 O O . ALA A 1 199 ? 12.036 8.801 10.682 1.00 77.62 199 ALA A O 1
ATOM 1480 N N . ILE A 1 200 ? 12.745 6.803 9.972 1.00 83.00 200 ILE A N 1
ATOM 1481 C CA . ILE A 1 200 ? 11.816 6.048 10.814 1.00 83.00 200 ILE A CA 1
ATOM 1482 C C . ILE A 1 200 ? 12.473 5.751 12.156 1.00 83.00 200 ILE A C 1
ATOM 1484 O O . ILE A 1 200 ? 13.481 5.039 12.233 1.00 83.00 200 ILE A O 1
ATOM 1488 N N . SER A 1 201 ? 11.864 6.255 13.230 1.00 82.56 201 SER A N 1
ATOM 1489 C CA . SER A 1 201 ? 12.344 6.022 14.590 1.00 82.56 201 SER A CA 1
ATOM 1490 C C . SER A 1 201 ? 12.418 4.514 14.904 1.00 82.56 201 SER A C 1
ATOM 1492 O O . SER A 1 201 ? 11.582 3.723 14.446 1.00 82.56 201 SER A O 1
ATOM 1494 N N . PRO A 1 202 ? 13.409 4.060 15.697 1.00 84.06 202 PRO A N 1
ATOM 1495 C CA . PRO A 1 202 ? 13.456 2.680 16.183 1.00 84.06 202 PRO A CA 1
ATOM 1496 C C . PRO A 1 202 ? 12.173 2.255 16.914 1.00 84.06 202 PRO A C 1
ATOM 1498 O O . PRO A 1 202 ? 11.745 1.109 16.789 1.00 84.06 202 PRO A O 1
ATOM 1501 N N . GLU A 1 203 ? 11.544 3.188 17.631 1.00 84.44 203 GLU A N 1
ATOM 1502 C CA . GLU A 1 203 ? 10.283 2.993 18.351 1.00 84.44 203 GLU A CA 1
ATOM 1503 C C . GLU A 1 203 ? 9.143 2.619 17.404 1.00 84.44 203 GLU A C 1
ATOM 1505 O O . GLU A 1 203 ? 8.446 1.634 17.654 1.00 84.44 203 GLU A O 1
ATOM 1510 N N . LEU A 1 204 ? 9.003 3.339 16.285 1.00 82.69 204 LEU A N 1
ATOM 1511 C CA . LEU A 1 204 ? 7.998 3.044 15.269 1.00 82.69 204 LEU A CA 1
ATOM 1512 C C . LEU A 1 204 ? 8.284 1.725 14.575 1.00 82.69 204 LEU A C 1
ATOM 1514 O O . LEU A 1 204 ? 7.394 0.883 14.505 1.00 82.69 204 LEU A O 1
ATOM 1518 N N . ARG A 1 205 ? 9.535 1.472 14.173 1.00 86.38 205 ARG A N 1
ATOM 1519 C CA . ARG A 1 205 ? 9.920 0.184 13.566 1.00 86.38 205 ARG A CA 1
ATOM 1520 C C . ARG A 1 205 ? 9.554 -1.007 14.451 1.00 86.38 205 ARG A C 1
ATOM 1522 O O . ARG A 1 205 ? 9.051 -2.006 13.949 1.00 86.38 205 ARG A O 1
ATOM 1529 N N . ARG A 1 206 ? 9.728 -0.888 15.770 1.00 85.62 206 ARG A N 1
ATOM 1530 C CA . ARG A 1 206 ? 9.383 -1.947 16.730 1.00 85.62 206 ARG A CA 1
ATOM 1531 C C . ARG A 1 206 ? 7.875 -2.230 16.814 1.00 85.62 206 ARG A C 1
ATOM 1533 O O . ARG A 1 206 ? 7.497 -3.329 17.221 1.00 85.62 206 ARG A O 1
ATOM 1540 N N . ARG A 1 207 ? 7.005 -1.287 16.432 1.00 88.25 207 ARG A N 1
ATOM 1541 C CA . ARG A 1 207 ? 5.545 -1.504 16.385 1.00 88.25 207 ARG A CA 1
ATOM 1542 C C . ARG A 1 207 ? 5.101 -2.346 15.197 1.00 88.25 207 ARG A C 1
ATOM 1544 O O . ARG A 1 207 ? 4.098 -3.045 15.304 1.00 88.25 207 ARG A O 1
ATOM 1551 N N . PHE A 1 208 ? 5.874 -2.376 14.116 1.00 91.56 208 PHE A N 1
ATOM 1552 C CA . PHE A 1 208 ? 5.620 -3.245 12.967 1.00 91.56 208 PHE A CA 1
ATOM 1553 C C . PHE A 1 208 ? 6.181 -4.652 13.227 1.00 91.56 208 PHE A C 1
ATOM 1555 O O . PHE A 1 208 ? 7.168 -5.094 12.642 1.00 91.56 208 PHE A O 1
ATOM 1562 N N . ARG A 1 209 ? 5.545 -5.359 14.170 1.00 90.81 209 ARG A N 1
ATOM 1563 C CA . ARG A 1 209 ? 6.028 -6.634 14.737 1.00 90.81 209 ARG A CA 1
ATOM 1564 C C . ARG A 1 209 ? 6.091 -7.792 13.740 1.00 90.81 209 ARG A C 1
ATOM 1566 O O . ARG A 1 209 ? 6.756 -8.783 14.021 1.00 90.81 209 ARG A O 1
ATOM 1573 N N . LEU A 1 210 ? 5.405 -7.686 12.601 1.00 94.38 210 LEU A N 1
ATOM 1574 C CA . LEU A 1 210 ? 5.450 -8.699 11.541 1.00 94.38 210 LEU A CA 1
ATOM 1575 C C . LEU A 1 210 ? 6.668 -8.523 10.621 1.00 94.38 210 LEU A C 1
ATOM 1577 O O . LEU A 1 210 ? 6.891 -9.352 9.742 1.00 94.38 210 LEU A O 1
ATOM 1581 N N . GLY A 1 211 ? 7.477 -7.490 10.864 1.00 93.75 211 GLY A N 1
ATOM 1582 C CA . GLY A 1 211 ? 8.791 -7.302 10.271 1.00 93.75 211 GLY A CA 1
ATOM 1583 C C . GLY A 1 211 ? 8.844 -6.217 9.201 1.00 93.75 211 GLY A C 1
ATOM 1584 O O . GLY A 1 211 ? 7.836 -5.654 8.769 1.00 93.75 211 GLY A O 1
ATOM 1585 N N . THR A 1 212 ? 10.072 -5.954 8.764 1.00 96.06 212 THR A N 1
ATOM 1586 C CA . THR A 1 212 ? 10.381 -5.079 7.634 1.00 96.06 212 THR A CA 1
ATOM 1587 C C . THR A 1 212 ? 10.780 -5.941 6.444 1.00 96.06 212 THR A C 1
ATOM 1589 O O . THR A 1 212 ? 11.657 -6.800 6.566 1.00 96.06 212 THR A O 1
ATOM 1592 N N . PHE A 1 213 ? 10.147 -5.701 5.300 1.00 97.38 213 PHE A N 1
ATOM 1593 C CA . PHE A 1 213 ? 10.386 -6.404 4.048 1.00 97.38 213 PHE A CA 1
ATOM 1594 C C . PHE A 1 213 ? 11.000 -5.461 3.025 1.00 97.38 213 PHE A C 1
ATOM 1596 O O . PHE A 1 213 ? 10.445 -4.406 2.732 1.00 97.38 213 PHE A O 1
ATOM 1603 N N . MET A 1 214 ? 12.126 -5.872 2.462 1.00 96.81 214 MET A N 1
ATOM 1604 C CA . MET A 1 214 ? 12.795 -5.229 1.351 1.00 96.81 214 MET A CA 1
ATOM 1605 C C . MET A 1 214 ? 12.207 -5.718 0.023 1.00 96.81 214 MET A C 1
ATOM 1607 O O . MET A 1 214 ? 12.146 -6.920 -0.236 1.00 96.81 214 MET A O 1
ATOM 1611 N N . PHE A 1 215 ? 11.807 -4.778 -0.823 1.00 96.69 215 PHE A N 1
ATOM 1612 C CA . PHE A 1 215 ? 11.303 -4.975 -2.174 1.00 96.69 215 PHE A CA 1
ATOM 1613 C C . PHE A 1 215 ? 12.418 -4.617 -3.160 1.00 96.69 215 PHE A C 1
ATOM 1615 O O . PHE A 1 215 ? 12.595 -3.429 -3.455 1.00 96.69 215 PHE A O 1
ATOM 1622 N N . PRO A 1 216 ? 13.201 -5.602 -3.634 1.00 94.50 216 PRO A N 1
ATOM 1623 C CA . PRO A 1 216 ? 14.237 -5.351 -4.624 1.00 94.50 216 PRO A CA 1
ATOM 1624 C C . PRO A 1 216 ? 13.647 -4.992 -5.989 1.00 94.50 216 PRO A C 1
ATOM 1626 O O . PRO A 1 216 ? 12.434 -5.049 -6.209 1.00 94.50 216 PRO A O 1
ATOM 1629 N N . LEU A 1 217 ? 14.529 -4.626 -6.917 1.00 93.50 217 LEU A N 1
ATOM 1630 C CA . LEU A 1 217 ? 14.191 -4.600 -8.330 1.00 93.50 217 LEU A CA 1
ATOM 1631 C C . LEU A 1 217 ? 13.795 -6.024 -8.762 1.00 93.50 217 LEU A C 1
ATOM 1633 O O . LEU A 1 217 ? 14.396 -6.995 -8.291 1.00 93.50 217 LEU A O 1
ATOM 1637 N N . PRO A 1 218 ? 12.767 -6.165 -9.612 1.00 93.31 218 PRO A N 1
ATOM 1638 C CA . PRO A 1 218 ? 12.257 -7.476 -9.991 1.00 93.31 218 PRO A CA 1
ATOM 1639 C C . PRO A 1 218 ? 13.290 -8.243 -10.823 1.00 93.31 218 PRO A C 1
ATOM 1641 O O . PRO A 1 218 ? 13.947 -7.662 -11.691 1.00 93.31 218 PRO A O 1
ATOM 1644 N N . THR A 1 219 ? 13.400 -9.555 -10.608 1.00 90.25 219 THR A N 1
ATOM 1645 C CA . THR A 1 219 ? 14.239 -10.447 -11.435 1.00 90.25 219 THR A CA 1
ATOM 1646 C C . THR A 1 219 ? 13.675 -10.607 -12.848 1.00 90.25 219 THR A C 1
ATOM 1648 O O . THR A 1 219 ? 12.548 -10.197 -13.123 1.00 90.25 219 THR A O 1
ATOM 1651 N N . GLN A 1 220 ? 14.414 -11.240 -13.765 1.00 88.88 220 GLN A N 1
ATOM 1652 C CA . GLN A 1 220 ? 13.892 -11.554 -15.102 1.00 88.88 220 GLN A CA 1
ATOM 1653 C C . GLN A 1 220 ? 12.580 -12.357 -15.062 1.00 88.88 220 GLN A C 1
ATOM 1655 O O . GLN A 1 220 ? 11.641 -12.025 -15.785 1.00 88.88 220 GLN A O 1
ATOM 1660 N N . GLU A 1 221 ? 12.491 -13.370 -14.193 1.00 88.94 221 GLU A N 1
ATOM 1661 C CA . GLU A 1 221 ? 11.278 -14.181 -14.009 1.00 88.94 221 GLU A CA 1
ATOM 1662 C C . GLU A 1 221 ? 10.106 -13.322 -13.497 1.00 88.94 221 GLU A C 1
ATOM 1664 O O . GLU A 1 221 ? 8.985 -13.409 -14.005 1.00 88.94 221 GLU A O 1
ATOM 1669 N N . GLU A 1 222 ? 10.361 -12.433 -12.530 1.00 92.69 222 GLU A N 1
ATOM 1670 C CA . GLU A 1 222 ? 9.342 -11.520 -12.002 1.00 92.69 222 GLU A CA 1
ATOM 1671 C C . GLU A 1 222 ? 8.910 -10.483 -13.048 1.00 92.69 222 GLU A C 1
ATOM 1673 O O . GLU A 1 222 ? 7.713 -10.248 -13.208 1.00 92.69 222 GLU A O 1
ATOM 1678 N N . ARG A 1 223 ? 9.850 -9.905 -13.811 1.00 93.75 223 ARG A N 1
ATOM 1679 C CA . ARG A 1 223 ? 9.558 -8.976 -14.916 1.00 93.75 223 ARG A CA 1
ATOM 1680 C C . ARG A 1 223 ? 8.712 -9.644 -15.992 1.00 93.75 223 ARG A C 1
ATOM 1682 O O . ARG A 1 223 ? 7.753 -9.033 -16.447 1.00 93.75 223 ARG A O 1
ATOM 1689 N N . ALA A 1 224 ? 9.007 -10.891 -16.362 1.00 92.56 224 ALA A N 1
ATOM 1690 C CA . ALA A 1 224 ? 8.200 -11.643 -17.323 1.00 92.56 224 ALA A CA 1
ATOM 1691 C C . ALA A 1 224 ? 6.747 -11.812 -16.840 1.00 92.56 224 ALA A C 1
ATOM 1693 O O . ALA A 1 224 ? 5.808 -11.612 -17.611 1.00 92.56 224 ALA A O 1
ATOM 1694 N N . ALA A 1 225 ? 6.547 -12.098 -15.548 1.00 93.88 225 ALA A N 1
ATOM 1695 C CA . ALA A 1 225 ? 5.211 -12.160 -14.956 1.00 93.88 225 ALA A CA 1
ATOM 1696 C C . ALA A 1 225 ? 4.496 -10.795 -14.968 1.00 93.88 225 ALA A C 1
ATOM 1698 O O . ALA A 1 225 ? 3.297 -10.735 -15.232 1.00 93.88 225 ALA A O 1
ATOM 1699 N N . ILE A 1 226 ? 5.219 -9.699 -14.710 1.00 95.44 226 ILE A N 1
ATOM 1700 C CA . ILE A 1 226 ? 4.665 -8.338 -14.768 1.00 95.44 226 ILE A CA 1
ATOM 1701 C C . ILE A 1 226 ? 4.273 -7.967 -16.206 1.00 95.44 226 ILE A C 1
ATOM 1703 O O . ILE A 1 226 ? 3.177 -7.449 -16.419 1.00 95.44 226 ILE A O 1
ATOM 1707 N N . TRP A 1 227 ? 5.131 -8.259 -17.188 1.00 95.38 227 TRP A N 1
ATOM 1708 C CA . TRP A 1 227 ? 4.839 -8.044 -18.605 1.00 95.38 227 TRP A CA 1
ATOM 1709 C C . TRP A 1 227 ? 3.563 -8.761 -19.015 1.00 95.38 227 TRP A C 1
ATOM 1711 O O . TRP A 1 227 ? 2.672 -8.117 -19.555 1.00 95.38 227 TRP A O 1
ATOM 1721 N N . LYS A 1 228 ? 3.423 -10.048 -18.678 1.00 94.38 228 LYS A N 1
ATOM 1722 C CA . LYS A 1 228 ? 2.220 -10.824 -19.001 1.00 94.38 228 LYS A CA 1
ATOM 1723 C C . LYS A 1 228 ? 0.931 -10.110 -18.571 1.00 94.38 228 LYS A C 1
ATOM 1725 O O . LYS A 1 228 ? 0.023 -9.961 -19.381 1.00 94.38 228 LYS A O 1
ATOM 1730 N N . ILE A 1 229 ? 0.887 -9.607 -17.336 1.00 94.88 229 ILE A N 1
ATOM 1731 C CA . ILE A 1 229 ? -0.284 -8.901 -16.790 1.00 94.88 229 ILE A CA 1
ATOM 1732 C C . ILE A 1 229 ? -0.615 -7.650 -17.615 1.00 94.88 229 ILE A C 1
ATOM 1734 O O . ILE A 1 229 ? -1.776 -7.413 -17.950 1.00 94.88 229 ILE A O 1
ATOM 1738 N N . TYR A 1 230 ? 0.385 -6.828 -17.943 1.00 95.25 230 TYR A N 1
ATOM 1739 C CA . TYR A 1 230 ? 0.136 -5.575 -18.657 1.00 95.25 230 TYR A CA 1
ATOM 1740 C C . TYR A 1 230 ? -0.097 -5.769 -20.158 1.00 95.25 230 TYR A C 1
ATOM 1742 O O . TYR A 1 230 ? -0.917 -5.050 -20.721 1.00 95.25 230 TYR A O 1
ATOM 1750 N N . LEU A 1 231 ? 0.534 -6.756 -20.795 1.00 94.50 231 LEU A N 1
ATOM 1751 C CA . LEU A 1 231 ? 0.249 -7.105 -22.189 1.00 94.50 231 LEU A CA 1
ATOM 1752 C C . LEU A 1 231 ? -1.193 -7.590 -22.350 1.00 94.50 231 LEU A C 1
ATOM 1754 O O . LEU A 1 231 ? -1.883 -7.139 -23.259 1.00 94.50 231 LEU A O 1
ATOM 1758 N N . GLU A 1 232 ? -1.682 -8.433 -21.437 1.00 94.19 232 GLU A N 1
ATOM 1759 C CA . GLU A 1 232 ? -3.091 -8.847 -21.417 1.00 94.19 232 GLU A CA 1
ATOM 1760 C C . GLU A 1 232 ? -4.018 -7.645 -21.173 1.00 94.19 232 GLU A C 1
ATOM 1762 O O . GLU A 1 232 ? -4.994 -7.451 -21.896 1.00 94.19 232 GLU A O 1
ATOM 1767 N N . LYS A 1 233 ? -3.684 -6.784 -20.202 1.00 93.31 233 LYS A N 1
ATOM 1768 C CA . LYS A 1 233 ? -4.488 -5.600 -19.861 1.00 93.31 233 LYS A CA 1
ATOM 1769 C C . LYS A 1 233 ? -4.636 -4.607 -21.018 1.00 93.31 233 LYS A C 1
ATOM 1771 O O . LYS A 1 233 ? -5.717 -4.048 -21.191 1.00 93.31 233 LYS A O 1
ATOM 1776 N N . TYR A 1 234 ? -3.564 -4.366 -21.769 1.00 94.44 234 TYR A N 1
ATOM 1777 C CA . TYR A 1 234 ? -3.539 -3.425 -22.893 1.00 94.44 234 TYR A CA 1
ATOM 1778 C C . TYR A 1 234 ? -3.807 -4.092 -24.251 1.00 94.44 234 TYR A C 1
ATOM 1780 O O . TYR A 1 234 ? -3.762 -3.411 -25.270 1.00 94.44 234 TYR A O 1
ATOM 1788 N N . GLN A 1 235 ? -4.124 -5.394 -24.268 1.00 93.25 235 GLN A N 1
ATOM 1789 C CA . GLN A 1 235 ? -4.397 -6.173 -25.485 1.00 93.25 235 GLN A CA 1
ATOM 1790 C C . GLN A 1 235 ? -3.213 -6.176 -26.475 1.00 93.25 235 GLN A C 1
ATOM 1792 O O . GLN A 1 235 ? -3.394 -6.149 -27.687 1.00 93.25 235 GLN A O 1
ATOM 1797 N N . LEU A 1 236 ? -1.986 -6.228 -25.947 1.00 90.56 236 LEU A N 1
ATOM 1798 C CA . LEU A 1 236 ? -0.719 -6.244 -26.692 1.00 90.56 236 LEU A CA 1
ATOM 1799 C C . LEU A 1 236 ? -0.088 -7.650 -26.714 1.00 90.56 236 LEU A C 1
ATOM 1801 O O . LEU A 1 236 ? 1.130 -7.793 -26.648 1.00 90.56 236 LEU A O 1
ATOM 1805 N N . THR A 1 237 ? -0.901 -8.708 -26.752 1.00 79.38 237 THR A N 1
ATOM 1806 C CA . THR A 1 237 ? -0.456 -10.100 -26.531 1.00 79.38 237 THR A CA 1
ATOM 1807 C C . THR A 1 237 ? 0.536 -10.629 -27.564 1.00 79.38 237 THR A C 1
ATOM 1809 O O . THR A 1 237 ? 1.309 -11.526 -27.242 1.00 79.38 237 THR A O 1
ATOM 1812 N N . ASP A 1 238 ? 0.552 -10.055 -28.766 1.00 78.44 238 ASP A N 1
ATOM 1813 C CA . ASP A 1 238 ? 1.486 -10.434 -29.836 1.00 78.44 238 ASP A CA 1
ATOM 1814 C C . ASP A 1 238 ? 2.845 -9.721 -29.722 1.00 78.44 238 ASP A C 1
ATOM 1816 O O . ASP A 1 238 ? 3.765 -9.982 -30.497 1.00 78.44 238 ASP A O 1
ATOM 1820 N N . SER A 1 239 ? 2.986 -8.802 -28.762 1.00 78.06 239 SER A N 1
ATOM 1821 C CA . SER A 1 239 ? 4.201 -8.012 -28.572 1.00 78.06 239 SER A CA 1
ATOM 1822 C C . SER A 1 239 ? 5.185 -8.697 -27.627 1.00 78.06 239 SER A C 1
ATOM 1824 O O . SER A 1 239 ? 4.815 -9.274 -26.604 1.00 78.06 239 SER A O 1
ATOM 1826 N N . THR A 1 240 ? 6.475 -8.579 -27.931 1.00 81.19 240 THR A N 1
ATOM 1827 C CA . THR A 1 240 ? 7.558 -9.043 -27.060 1.00 81.19 240 THR A CA 1
ATOM 1828 C C . THR A 1 240 ? 8.030 -7.928 -26.136 1.00 81.19 240 THR A C 1
ATOM 1830 O O . THR A 1 240 ? 8.086 -6.766 -26.537 1.00 81.19 240 THR A O 1
ATOM 1833 N N . ALA A 1 241 ? 8.414 -8.282 -24.907 1.00 83.25 241 ALA A N 1
ATOM 1834 C CA . ALA A 1 241 ? 9.039 -7.337 -23.987 1.00 83.25 241 ALA A CA 1
ATOM 1835 C C . ALA A 1 241 ? 10.294 -6.698 -24.626 1.00 83.25 241 ALA A C 1
ATOM 1837 O O . ALA A 1 241 ? 11.064 -7.430 -25.257 1.00 83.25 241 ALA A O 1
ATOM 1838 N N . PRO A 1 242 ? 10.523 -5.381 -24.452 1.00 81.69 242 PRO A N 1
ATOM 1839 C CA . PRO A 1 242 ? 11.690 -4.708 -25.006 1.00 81.69 242 PRO A CA 1
ATOM 1840 C C . PRO A 1 242 ? 13.001 -5.307 -24.508 1.00 81.69 242 PRO A C 1
ATOM 1842 O O . PRO A 1 242 ? 13.122 -5.649 -23.326 1.00 81.69 242 PRO A O 1
ATOM 1845 N N . LEU A 1 243 ? 14.013 -5.358 -25.375 1.00 75.81 243 LEU A N 1
ATOM 1846 C CA . LEU A 1 243 ? 15.355 -5.798 -24.971 1.00 75.81 243 LEU A CA 1
ATOM 1847 C C . LEU A 1 243 ? 15.963 -4.828 -23.954 1.00 75.81 243 LEU A C 1
ATOM 1849 O O . LEU A 1 243 ? 16.662 -5.235 -23.038 1.00 75.81 243 LEU A O 1
ATOM 1853 N N . SER A 1 244 ? 15.642 -3.542 -24.062 1.00 78.19 244 SER A N 1
ATOM 1854 C CA . SER A 1 244 ? 16.082 -2.496 -23.133 1.00 78.19 244 SER A CA 1
ATOM 1855 C C . SER A 1 244 ? 15.447 -2.578 -21.735 1.00 78.19 244 SER A C 1
ATOM 1857 O O . SER A 1 244 ? 15.901 -1.885 -20.824 1.00 78.19 244 SER A O 1
ATOM 1859 N N . ALA A 1 245 ? 14.453 -3.451 -21.516 1.00 73.50 245 ALA A N 1
ATOM 1860 C CA . ALA A 1 245 ? 13.715 -3.560 -20.253 1.00 73.50 245 ALA A CA 1
ATOM 1861 C C . ALA A 1 245 ? 14.471 -4.288 -19.118 1.00 73.50 245 ALA A C 1
ATOM 1863 O O . ALA A 1 245 ? 13.873 -4.760 -18.140 1.00 73.50 245 ALA A O 1
ATOM 1864 N N . HIS A 1 246 ? 15.795 -4.405 -19.229 1.00 77.44 246 HIS A N 1
ATOM 1865 C CA . HIS A 1 246 ? 16.646 -4.887 -18.148 1.00 77.44 246 HIS A CA 1
ATOM 1866 C C . HIS A 1 246 ? 16.577 -3.914 -16.958 1.00 77.44 246 HIS A C 1
ATOM 1868 O O . HIS A 1 246 ? 16.583 -2.701 -17.134 1.00 77.44 246 HIS A O 1
ATOM 1874 N N . GLN A 1 247 ? 16.484 -4.452 -15.735 1.00 83.88 247 GLN A N 1
ATOM 1875 C CA . GLN A 1 247 ? 16.381 -3.683 -14.479 1.00 83.88 247 GLN A CA 1
ATOM 1876 C C . GLN A 1 247 ? 15.138 -2.786 -14.333 1.00 83.88 247 GLN A C 1
ATOM 1878 O O . GLN A 1 247 ? 15.072 -1.973 -13.410 1.00 83.88 247 GLN A O 1
ATOM 1883 N N . TRP A 1 248 ? 14.130 -2.946 -15.193 1.00 93.25 248 TRP A N 1
ATOM 1884 C CA . TRP A 1 248 ? 12.906 -2.165 -15.067 1.00 93.25 248 TRP A CA 1
ATOM 1885 C C . TRP A 1 248 ? 12.059 -2.584 -13.866 1.00 93.25 248 TRP A C 1
ATOM 1887 O O . TRP A 1 248 ? 11.904 -3.767 -13.557 1.00 93.25 248 TRP A O 1
ATOM 1897 N N . THR A 1 249 ? 11.457 -1.596 -13.218 1.00 95.00 249 THR A N 1
ATOM 1898 C CA . THR A 1 249 ? 10.442 -1.751 -12.183 1.00 95.00 249 THR A CA 1
ATOM 1899 C C . THR A 1 249 ? 9.080 -2.083 -12.793 1.00 95.00 249 THR A C 1
ATOM 1901 O O . THR A 1 249 ? 8.830 -1.911 -13.988 1.00 95.00 249 THR A O 1
ATOM 1904 N N . GLY A 1 250 ? 8.134 -2.518 -11.957 1.00 94.50 250 GLY A N 1
ATOM 1905 C CA . GLY A 1 250 ? 6.772 -2.771 -12.429 1.00 94.50 250 GLY A CA 1
ATOM 1906 C C . GLY A 1 250 ? 6.047 -1.509 -12.911 1.00 94.50 250 GLY A C 1
ATOM 1907 O O . GLY A 1 250 ? 5.155 -1.606 -13.753 1.00 94.50 250 GLY A O 1
ATOM 1908 N N . ALA A 1 251 ? 6.432 -0.331 -12.409 1.00 95.56 251 ALA A N 1
ATOM 1909 C CA . ALA A 1 251 ? 5.881 0.944 -12.862 1.00 95.56 251 ALA A CA 1
ATOM 1910 C C . ALA A 1 251 ? 6.340 1.298 -14.284 1.00 95.56 251 ALA A C 1
ATOM 1912 O O . ALA A 1 251 ? 5.514 1.716 -15.089 1.00 95.56 251 ALA A O 1
ATOM 1913 N N . GLU A 1 252 ? 7.613 1.071 -14.608 1.00 96.19 252 GLU A N 1
ATOM 1914 C CA . GLU A 1 252 ? 8.159 1.305 -15.954 1.00 96.19 252 GLU A CA 1
ATOM 1915 C C . GLU A 1 252 ? 7.563 0.342 -16.978 1.00 96.19 252 GLU A C 1
ATOM 1917 O O . GLU A 1 252 ? 7.142 0.769 -18.048 1.00 96.19 252 GLU A O 1
ATOM 1922 N N . ILE A 1 253 ? 7.425 -0.942 -16.626 1.00 96.12 253 ILE A N 1
ATOM 1923 C CA . ILE A 1 253 ? 6.760 -1.929 -17.490 1.00 96.12 253 ILE A CA 1
ATOM 1924 C C . ILE A 1 253 ? 5.320 -1.493 -17.801 1.00 96.12 253 ILE A C 1
ATOM 1926 O O . ILE A 1 253 ? 4.903 -1.484 -18.960 1.00 96.12 253 ILE A O 1
ATOM 1930 N N . ARG A 1 254 ? 4.567 -1.072 -16.774 1.00 96.19 254 ARG A N 1
ATOM 1931 C CA . ARG A 1 254 ? 3.214 -0.530 -16.952 1.00 96.19 254 ARG A CA 1
ATOM 1932 C C . ARG A 1 254 ? 3.213 0.700 -17.856 1.00 96.19 254 ARG A C 1
ATOM 1934 O O . ARG A 1 254 ? 2.352 0.802 -18.722 1.00 96.19 254 ARG A O 1
ATOM 1941 N N . GLN A 1 255 ? 4.127 1.638 -17.617 1.00 96.56 255 GLN A N 1
ATOM 1942 C CA . GLN A 1 255 ? 4.224 2.882 -18.374 1.00 96.56 255 GLN A CA 1
ATOM 1943 C C . GLN A 1 255 ? 4.531 2.610 -19.849 1.00 96.56 255 GLN A C 1
ATOM 1945 O O . GLN A 1 255 ? 3.919 3.225 -20.712 1.00 96.56 255 GLN A O 1
ATOM 1950 N N . CYS A 1 256 ? 5.414 1.655 -20.139 1.00 96.44 256 CYS A N 1
ATOM 1951 C CA . CYS A 1 256 ? 5.750 1.261 -21.504 1.00 96.44 256 CYS A CA 1
ATOM 1952 C C . CYS A 1 256 ? 4.538 0.705 -22.247 1.00 96.44 256 CYS A C 1
ATOM 1954 O O . CYS A 1 256 ? 4.222 1.168 -23.340 1.00 96.44 256 CYS A O 1
ATOM 1956 N N . ALA A 1 257 ? 3.810 -0.224 -21.619 1.00 95.88 257 ALA A N 1
ATOM 1957 C CA . ALA A 1 257 ? 2.586 -0.771 -22.194 1.00 95.88 257 ALA A CA 1
ATOM 1958 C C . ALA A 1 257 ? 1.510 0.313 -22.407 1.00 95.88 257 ALA A C 1
ATOM 1960 O O . ALA A 1 257 ? 0.847 0.325 -23.442 1.00 95.88 257 ALA A O 1
ATOM 1961 N N . ASP A 1 258 ? 1.375 1.258 -21.469 1.00 96.94 258 ASP A N 1
ATOM 1962 C CA . ASP A 1 258 ? 0.451 2.392 -21.589 1.00 96.94 258 ASP A CA 1
ATOM 1963 C C . ASP A 1 258 ? 0.819 3.319 -22.758 1.00 96.94 258 ASP A C 1
ATOM 1965 O O . ASP A 1 258 ? -0.053 3.693 -23.537 1.00 96.94 258 ASP A O 1
ATOM 1969 N N . ILE A 1 259 ? 2.102 3.667 -22.914 1.00 96.56 259 ILE A N 1
ATOM 1970 C CA . ILE A 1 259 ? 2.593 4.513 -24.014 1.00 96.56 259 ILE A CA 1
ATOM 1971 C C . ILE A 1 259 ? 2.393 3.813 -25.360 1.00 96.56 259 ILE A C 1
ATOM 1973 O O . ILE A 1 259 ? 1.837 4.421 -26.274 1.00 96.56 259 ILE A O 1
ATOM 1977 N N . ALA A 1 260 ? 2.788 2.542 -25.470 1.00 96.44 260 ALA A N 1
ATOM 1978 C CA . ALA A 1 260 ? 2.614 1.749 -26.685 1.00 96.44 260 ALA A CA 1
ATOM 1979 C C . ALA A 1 260 ? 1.143 1.692 -27.115 1.00 96.44 260 ALA A C 1
ATOM 1981 O O . ALA A 1 260 ? 0.826 1.959 -28.272 1.00 96.44 260 ALA A O 1
ATOM 1982 N N . TRP A 1 261 ? 0.236 1.441 -26.166 1.00 96.62 261 TRP A N 1
ATOM 1983 C CA . TRP A 1 261 ? -1.203 1.423 -26.420 1.00 96.62 261 TRP A CA 1
ATOM 1984 C C . TRP A 1 261 ? -1.754 2.799 -26.825 1.00 96.62 261 TRP A C 1
ATOM 1986 O O . TRP A 1 261 ? -2.518 2.899 -27.781 1.00 96.62 261 TRP A O 1
ATOM 1996 N N . ARG A 1 262 ? -1.353 3.879 -26.138 1.00 96.81 262 ARG A N 1
ATOM 1997 C CA . ARG A 1 262 ? -1.830 5.247 -26.429 1.00 96.81 262 ARG A CA 1
ATOM 1998 C C . ARG A 1 262 ? -1.385 5.763 -27.788 1.00 96.81 262 ARG A C 1
ATOM 2000 O O . ARG A 1 262 ? -2.153 6.455 -28.450 1.00 96.81 262 ARG A O 1
ATOM 2007 N N . LEU A 1 263 ? -0.132 5.502 -28.145 1.00 95.94 263 LEU A N 1
ATOM 2008 C CA . LEU A 1 263 ? 0.473 5.998 -29.379 1.00 95.94 263 LEU A CA 1
ATOM 2009 C C . LEU A 1 263 ? 0.294 5.023 -30.544 1.00 95.94 263 LEU A C 1
ATOM 2011 O O . LEU A 1 263 ? 0.583 5.388 -31.679 1.00 95.94 263 LEU A O 1
ATOM 2015 N N . ASN A 1 264 ? -0.209 3.814 -30.272 1.00 95.12 264 ASN A N 1
ATOM 2016 C CA . ASN A 1 264 ? -0.313 2.724 -31.235 1.00 95.12 264 ASN A CA 1
ATOM 2017 C C . ASN A 1 264 ? 1.040 2.422 -31.910 1.00 95.12 264 ASN A C 1
ATOM 2019 O O . ASN A 1 264 ? 1.139 2.333 -33.133 1.00 95.12 264 ASN A O 1
ATOM 2023 N N . ILE A 1 265 ? 2.086 2.302 -31.089 1.00 94.38 265 ILE A N 1
ATOM 2024 C CA . ILE A 1 265 ? 3.465 2.019 -31.512 1.00 94.38 265 ILE A CA 1
ATOM 2025 C C . ILE A 1 265 ? 3.970 0.712 -30.883 1.00 94.38 265 ILE A C 1
ATOM 2027 O O . ILE A 1 265 ? 3.447 0.286 -29.848 1.00 94.38 265 ILE A O 1
ATOM 2031 N N . PRO A 1 266 ? 5.007 0.072 -31.452 1.00 93.81 266 PRO A N 1
ATOM 2032 C CA . PRO A 1 266 ? 5.649 -1.086 -30.837 1.00 93.81 266 PRO A CA 1
ATOM 2033 C C . PRO A 1 266 ? 6.238 -0.775 -29.452 1.00 93.81 266 PRO A C 1
ATOM 2035 O O . PRO A 1 266 ? 6.710 0.332 -29.191 1.00 93.81 266 PRO A O 1
ATOM 2038 N N . LEU A 1 267 ? 6.301 -1.785 -28.575 1.00 93.94 267 LEU A N 1
ATOM 2039 C CA . LEU A 1 267 ? 6.874 -1.642 -27.226 1.00 93.94 267 LEU A CA 1
ATOM 2040 C C . LEU A 1 267 ? 8.335 -1.174 -27.232 1.00 93.94 267 LEU A C 1
ATOM 2042 O O . LEU A 1 267 ? 8.737 -0.435 -26.340 1.00 93.94 267 LEU A O 1
ATOM 2046 N N . GLU A 1 268 ? 9.128 -1.587 -28.223 1.00 92.25 268 GLU A N 1
ATOM 2047 C CA . GLU A 1 268 ? 10.531 -1.164 -28.334 1.00 92.25 268 GLU A CA 1
ATOM 2048 C C . GLU A 1 268 ? 10.651 0.338 -28.639 1.00 92.25 268 GLU A C 1
ATOM 2050 O O . GLU A 1 268 ? 11.570 0.997 -28.164 1.00 92.25 268 GLU A O 1
ATOM 2055 N N . GLU A 1 269 ? 9.695 0.904 -29.380 1.00 93.44 269 GLU A N 1
ATOM 2056 C CA . GLU A 1 269 ? 9.635 2.345 -29.630 1.00 93.44 269 GLU A CA 1
ATOM 2057 C C . GLU A 1 269 ? 9.150 3.087 -28.379 1.00 93.44 269 GLU A C 1
ATOM 2059 O O . GLU A 1 269 ? 9.761 4.067 -27.956 1.00 93.44 269 GLU A O 1
ATOM 2064 N N . ALA A 1 270 ? 8.123 2.560 -27.704 1.00 94.81 270 ALA A N 1
ATOM 2065 C CA . ALA A 1 270 ? 7.641 3.107 -26.436 1.00 94.81 270 ALA A CA 1
ATOM 2066 C C . ALA A 1 270 ? 8.729 3.129 -25.343 1.00 94.81 270 ALA A C 1
ATOM 2068 O O . ALA A 1 270 ? 8.785 4.061 -24.536 1.00 94.81 270 ALA A O 1
ATOM 2069 N N . ALA A 1 271 ? 9.619 2.133 -25.334 1.00 93.94 271 ALA A N 1
ATOM 2070 C CA . ALA A 1 271 ? 10.715 2.025 -24.378 1.00 93.94 271 ALA A CA 1
ATOM 2071 C C . ALA A 1 271 ? 11.703 3.200 -24.441 1.00 93.94 271 ALA A C 1
ATOM 2073 O O . ALA A 1 271 ? 12.309 3.538 -23.426 1.00 93.94 271 ALA A O 1
ATOM 2074 N N . GLN A 1 272 ? 11.822 3.869 -25.592 1.00 93.38 272 GLN A N 1
ATOM 2075 C CA . GLN A 1 272 ? 12.714 5.020 -25.771 1.00 93.38 272 GLN A CA 1
ATOM 2076 C C . GLN A 1 272 ? 12.273 6.249 -24.960 1.00 93.38 272 GLN A C 1
ATOM 2078 O O . GLN A 1 272 ? 13.081 7.140 -24.700 1.00 93.38 272 GLN A O 1
ATOM 2083 N N . TYR A 1 273 ? 11.013 6.292 -24.518 1.00 93.94 273 TYR A N 1
ATOM 2084 C CA . TYR A 1 273 ? 10.460 7.381 -23.709 1.00 93.94 273 TYR A CA 1
ATOM 2085 C C . TYR A 1 273 ? 10.592 7.154 -22.196 1.00 93.94 273 TYR A C 1
ATOM 2087 O O . TYR A 1 273 ? 10.059 7.941 -21.410 1.00 93.94 273 TYR A O 1
ATOM 2095 N N . ILE A 1 274 ? 11.260 6.079 -21.765 1.00 93.31 274 ILE A N 1
ATOM 2096 C CA . ILE A 1 274 ? 11.313 5.672 -20.359 1.00 93.31 274 ILE A CA 1
ATOM 2097 C C . ILE A 1 274 ? 12.749 5.696 -19.853 1.00 93.31 274 ILE A C 1
ATOM 2099 O O . ILE A 1 274 ? 13.639 5.047 -20.396 1.00 93.31 274 ILE A O 1
ATOM 2103 N N . VAL A 1 275 ? 12.956 6.414 -18.748 1.00 91.81 275 VAL A N 1
ATOM 2104 C CA . VAL A 1 275 ? 14.214 6.395 -18.000 1.00 91.81 275 VAL A CA 1
ATOM 2105 C C . VAL A 1 275 ? 14.019 5.534 -16.751 1.00 91.81 275 VAL A C 1
ATOM 2107 O O . VAL A 1 275 ? 13.259 5.936 -15.866 1.00 91.81 275 VAL A O 1
ATOM 2110 N N . PRO A 1 276 ? 14.687 4.374 -16.642 1.00 91.94 276 PRO A N 1
ATOM 2111 C CA . PRO A 1 276 ? 14.485 3.478 -15.515 1.00 91.94 276 PRO A CA 1
ATOM 2112 C C . PRO A 1 276 ? 15.054 4.040 -14.208 1.00 91.94 276 PRO A C 1
ATOM 2114 O O . PRO A 1 276 ? 16.139 4.625 -14.163 1.00 91.94 276 PRO A O 1
ATOM 2117 N N . VAL A 1 277 ? 14.342 3.788 -13.112 1.00 90.81 277 VAL A N 1
ATOM 2118 C CA . VAL A 1 277 ? 14.694 4.139 -11.730 1.00 90.81 277 VAL A CA 1
ATOM 2119 C C . VAL A 1 277 ? 16.027 3.518 -11.324 1.00 90.81 277 VAL A C 1
ATOM 2121 O O . VAL A 1 277 ? 16.802 4.145 -10.604 1.00 90.81 277 VAL A O 1
ATOM 2124 N N . ALA A 1 278 ? 16.339 2.323 -11.834 1.00 89.00 278 ALA A N 1
ATOM 2125 C CA . ALA A 1 278 ? 17.635 1.677 -11.637 1.00 89.00 278 ALA A CA 1
ATOM 2126 C C . ALA A 1 278 ? 18.817 2.534 -12.133 1.00 89.00 278 ALA A C 1
ATOM 2128 O O . ALA A 1 278 ? 19.914 2.443 -11.584 1.00 89.00 278 ALA A O 1
ATOM 2129 N N . VAL A 1 279 ? 18.589 3.391 -13.135 1.00 89.75 279 VAL A N 1
ATOM 2130 C CA . VAL A 1 279 ? 19.591 4.316 -13.680 1.00 89.75 279 VAL A CA 1
ATOM 2131 C C . VAL A 1 279 ? 19.516 5.668 -12.975 1.00 89.75 279 VAL A C 1
ATOM 2133 O O . VAL A 1 279 ? 20.527 6.151 -12.470 1.00 89.75 279 VAL A O 1
ATOM 2136 N N . SER A 1 280 ? 18.327 6.272 -12.899 1.00 91.38 280 SER A N 1
ATOM 2137 C CA . SER A 1 280 ? 18.159 7.634 -12.369 1.00 91.38 280 SER A CA 1
ATOM 2138 C C . SER A 1 280 ? 18.375 7.747 -10.856 1.00 91.38 280 SER A C 1
ATOM 2140 O O . SER A 1 280 ? 18.795 8.798 -10.378 1.00 91.38 280 SER A O 1
ATOM 2142 N N . ALA A 1 281 ? 18.128 6.673 -10.100 1.00 91.75 281 ALA A N 1
ATOM 2143 C CA . ALA A 1 281 ? 18.236 6.638 -8.641 1.00 91.75 281 ALA A CA 1
ATOM 2144 C C . ALA A 1 281 ? 19.240 5.589 -8.130 1.00 91.75 281 ALA A C 1
ATOM 2146 O O . ALA A 1 281 ? 19.159 5.185 -6.968 1.00 91.75 281 ALA A O 1
ATOM 2147 N N . LYS A 1 282 ? 20.200 5.161 -8.964 1.00 91.38 282 LYS A N 1
ATOM 2148 C CA . LYS A 1 282 ? 21.156 4.082 -8.654 1.00 91.38 282 LYS A CA 1
ATOM 2149 C C . LYS A 1 282 ? 21.793 4.199 -7.264 1.00 91.38 282 LYS A C 1
ATOM 2151 O O . LYS A 1 282 ? 21.717 3.260 -6.482 1.00 91.38 282 LYS A O 1
ATOM 2156 N N . ALA A 1 283 ? 22.357 5.364 -6.937 1.00 92.50 283 ALA A N 1
ATOM 2157 C CA . ALA A 1 283 ? 23.034 5.588 -5.657 1.00 92.50 283 ALA A CA 1
ATOM 2158 C C . ALA A 1 283 ? 22.100 5.371 -4.451 1.00 92.50 283 ALA A C 1
ATOM 2160 O O . ALA A 1 283 ? 22.461 4.687 -3.499 1.00 92.50 283 ALA A O 1
ATOM 2161 N N . ALA A 1 284 ? 20.865 5.877 -4.525 1.00 91.31 284 ALA A N 1
ATOM 2162 C CA . ALA A 1 284 ? 19.882 5.693 -3.462 1.00 91.31 284 ALA A CA 1
ATOM 2163 C C . ALA A 1 284 ? 19.464 4.220 -3.305 1.00 91.31 284 ALA A C 1
ATOM 2165 O O . ALA A 1 284 ? 19.210 3.769 -2.189 1.00 91.31 284 ALA A O 1
ATOM 2166 N N . ILE A 1 285 ? 19.398 3.462 -4.406 1.00 92.38 285 ILE A N 1
ATOM 2167 C CA . ILE A 1 285 ? 19.111 2.020 -4.380 1.00 92.38 285 ILE A CA 1
ATOM 2168 C C . ILE A 1 285 ? 20.276 1.253 -3.748 1.00 92.38 285 ILE A C 1
ATOM 2170 O O . ILE A 1 285 ? 20.041 0.400 -2.893 1.00 92.38 285 ILE A O 1
ATOM 2174 N N . ASP A 1 286 ? 21.514 1.577 -4.120 1.00 92.31 286 ASP A N 1
ATOM 2175 C CA . ASP A 1 286 ? 22.719 0.933 -3.587 1.00 92.31 286 ASP A CA 1
ATOM 2176 C C . ASP A 1 286 ? 22.851 1.164 -2.066 1.00 92.31 286 ASP A C 1
ATOM 2178 O O . ASP A 1 286 ? 23.121 0.223 -1.304 1.00 92.31 286 ASP A O 1
ATOM 2182 N N . ASP A 1 287 ? 22.567 2.382 -1.595 1.00 92.38 287 ASP A N 1
ATOM 2183 C CA . ASP A 1 287 ? 22.503 2.715 -0.167 1.00 92.38 287 ASP A CA 1
ATOM 2184 C C . ASP A 1 287 ? 21.406 1.913 0.543 1.00 92.38 287 ASP A C 1
ATOM 2186 O O . ASP A 1 287 ? 21.630 1.302 1.594 1.00 92.38 287 ASP A O 1
ATOM 2190 N N . LEU A 1 288 ? 20.216 1.860 -0.059 1.00 92.50 288 LEU A N 1
ATOM 2191 C CA . LEU A 1 288 ? 19.080 1.120 0.475 1.00 92.50 288 LEU A CA 1
ATOM 2192 C C . LEU A 1 288 ? 19.387 -0.375 0.607 1.00 92.50 288 LEU A C 1
ATOM 2194 O O . LEU A 1 288 ? 19.065 -0.992 1.625 1.00 92.50 288 LEU A O 1
ATOM 2198 N N . TYR A 1 289 ? 20.036 -0.955 -0.402 1.00 94.06 289 TYR A N 1
ATOM 2199 C CA . TYR A 1 289 ? 20.413 -2.366 -0.422 1.00 94.06 289 TYR A CA 1
ATOM 2200 C C . TYR A 1 289 ? 21.479 -2.658 0.623 1.00 94.06 289 TYR A C 1
ATOM 2202 O O . TYR A 1 289 ? 21.411 -3.687 1.292 1.00 94.06 289 TYR A O 1
ATOM 2210 N N . THR A 1 290 ? 22.428 -1.741 0.807 1.00 93.81 290 THR A N 1
ATOM 2211 C CA . THR A 1 290 ? 23.459 -1.847 1.840 1.00 93.81 290 THR A CA 1
ATOM 2212 C C . THR A 1 290 ? 22.844 -1.873 3.235 1.00 93.81 290 THR A C 1
ATOM 2214 O O . THR A 1 290 ? 23.196 -2.739 4.034 1.00 93.81 290 THR A O 1
ATOM 2217 N N . VAL A 1 291 ? 21.880 -0.990 3.509 1.00 92.06 291 VAL A N 1
ATOM 2218 C CA . VAL A 1 291 ? 21.169 -0.950 4.796 1.00 92.06 291 VAL A CA 1
ATOM 2219 C C . VAL A 1 291 ? 20.292 -2.190 5.004 1.00 92.06 291 VAL A C 1
ATOM 2221 O O . VAL A 1 291 ? 20.197 -2.696 6.120 1.00 92.06 291 VAL A O 1
ATOM 2224 N N . ALA A 1 292 ? 19.648 -2.693 3.949 1.00 93.56 292 ALA A N 1
ATOM 2225 C CA . ALA A 1 292 ? 18.746 -3.838 4.042 1.00 93.56 292 ALA A CA 1
ATOM 2226 C C . ALA A 1 292 ? 19.461 -5.198 4.123 1.00 93.56 292 ALA A C 1
ATOM 2228 O O . ALA A 1 292 ? 18.866 -6.171 4.597 1.00 93.56 292 ALA A O 1
ATOM 2229 N N . ASN A 1 293 ? 20.710 -5.284 3.657 1.00 95.31 293 ASN A N 1
ATOM 2230 C CA . ASN A 1 293 ? 21.460 -6.530 3.525 1.00 95.31 293 ASN A CA 1
ATOM 2231 C C . ASN A 1 293 ? 21.618 -7.264 4.867 1.00 95.31 293 ASN A C 1
ATOM 2233 O O . ASN A 1 293 ? 22.303 -6.797 5.773 1.00 95.31 293 ASN A O 1
ATOM 2237 N N . GLY A 1 294 ? 20.983 -8.428 4.992 1.00 93.31 294 GLY A N 1
ATOM 2238 C CA . GLY A 1 294 ? 20.955 -9.249 6.203 1.00 93.31 294 GLY A CA 1
ATOM 2239 C C . GLY A 1 294 ? 20.079 -8.701 7.337 1.00 93.31 294 GLY A C 1
ATOM 2240 O O . GLY A 1 294 ? 19.772 -9.447 8.264 1.00 93.31 294 GLY A O 1
ATOM 2241 N N . ALA A 1 295 ? 19.647 -7.439 7.266 1.00 93.00 295 ALA A N 1
ATOM 2242 C CA . ALA A 1 295 ? 18.893 -6.768 8.323 1.00 93.00 295 ALA A CA 1
ATOM 2243 C C . ALA A 1 295 ? 17.370 -6.934 8.186 1.00 93.00 295 ALA A C 1
ATOM 2245 O O . ALA A 1 295 ? 16.665 -6.983 9.195 1.00 93.00 295 ALA A O 1
ATOM 2246 N N . TYR A 1 296 ? 16.857 -7.015 6.954 1.00 95.12 296 TYR A N 1
ATOM 2247 C CA . TYR A 1 296 ? 15.420 -7.083 6.655 1.00 95.12 296 TYR A CA 1
ATOM 2248 C C . TYR A 1 296 ? 15.073 -8.329 5.841 1.00 95.12 296 TYR A C 1
ATOM 2250 O O . TYR A 1 296 ? 15.947 -8.929 5.224 1.00 95.12 296 TYR A O 1
ATOM 2258 N N . LEU A 1 297 ? 13.804 -8.741 5.835 1.00 96.56 297 LEU A N 1
ATOM 2259 C CA . LEU A 1 297 ? 13.335 -9.878 5.032 1.00 96.56 297 LEU A CA 1
ATOM 2260 C C . LEU A 1 297 ? 13.239 -9.490 3.554 1.00 96.56 297 LEU A C 1
ATOM 2262 O O . LEU A 1 297 ? 12.990 -8.332 3.249 1.00 96.56 297 LEU A O 1
ATOM 2266 N N . CYS A 1 298 ? 13.391 -10.431 2.625 1.00 95.81 298 CYS A N 1
ATOM 2267 C CA . CYS A 1 298 ? 13.113 -10.167 1.212 1.00 95.81 298 CYS A CA 1
ATOM 2268 C C . CYS A 1 298 ? 11.621 -10.354 0.893 1.00 95.81 298 CYS A C 1
ATOM 2270 O O . CYS A 1 298 ? 10.989 -11.281 1.388 1.00 95.81 298 CYS A O 1
ATOM 2272 N N . ALA A 1 299 ? 11.048 -9.508 0.035 1.00 96.50 299 ALA A N 1
ATOM 2273 C CA . ALA A 1 299 ? 9.682 -9.664 -0.464 1.00 96.50 299 ALA A CA 1
ATOM 2274 C C . ALA A 1 299 ? 9.544 -10.777 -1.523 1.00 96.50 299 ALA A C 1
ATOM 2276 O O . ALA A 1 299 ? 8.476 -11.380 -1.650 1.00 96.50 299 ALA A O 1
ATOM 2277 N N . SER A 1 300 ? 10.611 -11.071 -2.269 1.00 93.75 300 SER A N 1
ATOM 2278 C CA . SER A 1 300 ? 10.589 -12.034 -3.380 1.00 93.75 300 SER A CA 1
ATOM 2279 C C . SER A 1 300 ? 10.895 -13.472 -2.959 1.00 93.75 300 SER A C 1
ATOM 2281 O O . SER A 1 300 ? 10.352 -14.399 -3.551 1.00 93.75 300 SER A O 1
ATOM 2283 N N . TYR A 1 301 ? 11.703 -13.690 -1.917 1.00 93.19 301 TYR A N 1
ATOM 2284 C CA . TYR A 1 301 ? 12.076 -15.030 -1.450 1.00 93.19 301 TYR A CA 1
ATOM 2285 C C . TYR A 1 301 ? 12.129 -15.120 0.079 1.00 93.19 301 TYR A C 1
ATOM 2287 O O . TYR A 1 301 ? 12.186 -14.117 0.783 1.00 93.19 301 TYR A O 1
ATOM 2295 N N . CYS A 1 302 ? 12.118 -16.349 0.600 1.00 92.94 302 CYS A N 1
ATOM 2296 C CA . CYS A 1 302 ? 12.137 -16.599 2.038 1.00 92.94 302 CYS A CA 1
ATOM 2297 C C . CYS A 1 302 ? 13.511 -16.308 2.657 1.00 92.94 302 CYS A C 1
ATOM 2299 O O . CYS A 1 302 ? 14.506 -16.925 2.277 1.00 92.94 302 CYS A O 1
ATOM 2301 N N . GLY A 1 303 ? 13.538 -15.441 3.668 1.00 93.56 303 GLY A N 1
ATOM 2302 C CA . GLY A 1 303 ? 14.717 -15.165 4.487 1.00 93.56 303 GLY A CA 1
ATOM 2303 C C . GLY A 1 303 ? 15.218 -13.724 4.372 1.00 93.56 303 GLY A C 1
ATOM 2304 O O . GLY A 1 303 ? 14.548 -12.879 3.770 1.00 93.56 303 GLY A O 1
ATOM 2305 N N . PRO A 1 304 ? 16.378 -13.425 4.984 1.00 95.69 304 PRO A N 1
ATOM 2306 C CA . PRO A 1 304 ? 16.976 -12.100 4.931 1.00 95.69 304 PRO A CA 1
ATOM 2307 C C . PRO A 1 304 ? 17.310 -11.672 3.497 1.00 95.69 304 PRO A C 1
ATOM 2309 O O . PRO A 1 304 ? 17.742 -12.476 2.663 1.00 95.69 304 PRO A O 1
ATOM 2312 N N . PHE A 1 305 ? 17.129 -10.387 3.220 1.00 95.81 305 PHE A N 1
ATOM 2313 C CA . PHE A 1 305 ? 17.523 -9.758 1.975 1.00 95.81 305 PHE A CA 1
ATOM 2314 C C . PHE A 1 305 ? 19.042 -9.828 1.808 1.00 95.81 305 PHE A C 1
ATOM 2316 O O . PHE A 1 305 ? 19.792 -9.530 2.734 1.00 95.81 305 PHE A O 1
ATOM 2323 N N . ASN A 1 306 ? 19.488 -10.223 0.623 1.00 92.62 306 ASN A N 1
ATOM 2324 C CA . ASN A 1 306 ? 20.885 -10.247 0.235 1.00 92.62 306 ASN A CA 1
ATOM 2325 C C . ASN A 1 306 ? 21.069 -9.214 -0.877 1.00 92.62 306 ASN A C 1
ATOM 2327 O O . ASN A 1 306 ? 20.395 -9.297 -1.896 1.00 92.62 306 ASN A O 1
ATOM 2331 N N . LYS A 1 307 ? 21.991 -8.265 -0.719 1.00 87.62 307 LYS A N 1
ATOM 2332 C CA . LYS A 1 307 ? 22.303 -7.280 -1.768 1.00 87.62 307 LYS A CA 1
ATOM 2333 C C . LYS A 1 307 ? 22.889 -7.915 -3.033 1.00 87.62 307 LYS A C 1
ATOM 2335 O O . LYS A 1 307 ? 22.805 -7.333 -4.103 1.00 87.62 307 LYS A O 1
ATOM 2340 N N . GLU A 1 308 ? 23.467 -9.111 -2.912 1.00 80.19 308 GLU A N 1
ATOM 2341 C CA . GLU A 1 308 ? 23.907 -9.935 -4.041 1.00 80.19 308 GLU A CA 1
ATOM 2342 C C . GLU A 1 308 ? 22.766 -10.759 -4.645 1.00 80.19 308 GLU A C 1
ATOM 2344 O O . GLU A 1 308 ? 23.029 -11.661 -5.443 1.00 80.19 308 GLU A O 1
ATOM 2349 N N . TYR A 1 309 ? 21.514 -10.513 -4.243 1.00 69.69 309 TYR A N 1
ATOM 2350 C CA . TYR A 1 309 ? 20.341 -11.049 -4.917 1.00 69.69 309 TYR A CA 1
ATOM 2351 C C . TYR A 1 309 ? 20.421 -10.644 -6.387 1.00 69.69 309 TYR A C 1
ATOM 2353 O O . TYR A 1 309 ? 20.132 -9.511 -6.763 1.00 69.69 309 TYR A O 1
ATOM 2361 N N . LYS A 1 310 ? 20.959 -11.566 -7.190 1.00 56.44 310 LYS A N 1
ATOM 2362 C CA . LYS A 1 310 ? 21.351 -11.286 -8.559 1.00 56.44 310 LYS A CA 1
ATOM 2363 C C . LYS A 1 310 ? 20.099 -11.010 -9.364 1.00 56.44 310 LYS A C 1
ATOM 2365 O O . LYS A 1 310 ? 19.213 -11.855 -9.449 1.00 56.44 310 LYS A O 1
ATOM 2370 N N . GLU A 1 311 ? 20.118 -9.851 -10.007 1.00 59.47 311 GLU A N 1
ATOM 2371 C CA . GLU A 1 311 ? 19.148 -9.427 -11.012 1.00 59.47 311 GLU A CA 1
ATOM 2372 C C . GLU A 1 311 ? 19.027 -10.441 -12.165 1.00 59.47 311 GLU A C 1
ATOM 2374 O O . GLU A 1 311 ? 17.973 -10.481 -12.795 1.00 59.47 311 GLU A O 1
ATOM 2379 N N . ASP A 1 312 ? 20.035 -11.315 -12.341 1.00 48.84 312 ASP A N 1
ATOM 2380 C CA . ASP A 1 312 ? 20.037 -12.494 -13.210 1.00 48.84 312 ASP A CA 1
ATOM 2381 C C . ASP A 1 312 ? 20.868 -13.657 -12.608 1.00 48.84 312 ASP A C 1
ATOM 2383 O O . ASP A 1 312 ? 22.103 -13.632 -12.555 1.00 48.84 312 ASP A O 1
ATOM 2387 N N . LYS A 1 313 ? 20.196 -14.728 -12.178 1.00 36.72 313 LYS A N 1
ATOM 2388 C CA . LYS A 1 313 ? 20.707 -16.108 -12.255 1.00 36.72 313 LYS A CA 1
ATOM 2389 C C . LYS A 1 313 ? 19.511 -17.021 -12.542 1.00 36.72 313 LYS A C 1
ATOM 2391 O O . LYS A 1 313 ? 18.541 -16.936 -11.792 1.00 36.72 313 LYS A O 1
ATOM 2396 N N . PRO A 1 314 ? 19.568 -17.905 -13.556 1.00 32.97 314 PRO A N 1
ATOM 2397 C CA . PRO A 1 314 ? 18.543 -18.924 -13.732 1.00 32.97 314 PRO A CA 1
ATOM 2398 C C . PRO A 1 314 ? 18.478 -19.775 -12.463 1.00 32.97 314 PRO A C 1
ATOM 2400 O O . PRO A 1 314 ? 19.509 -20.196 -11.924 1.00 32.97 314 PRO A O 1
ATOM 2403 N N . SER A 1 315 ? 17.266 -19.974 -11.959 1.00 34.16 315 SER A N 1
ATOM 2404 C CA . SER A 1 315 ? 16.995 -20.818 -10.805 1.00 34.16 315 SER A CA 1
ATOM 2405 C C . SER A 1 315 ? 17.537 -22.232 -11.066 1.00 34.16 315 SER A C 1
ATOM 2407 O O . SER A 1 315 ? 17.044 -22.976 -11.910 1.00 34.16 315 SER A O 1
ATOM 2409 N N . ALA A 1 316 ? 18.603 -22.622 -10.360 1.00 30.08 316 ALA A N 1
ATOM 2410 C CA . ALA A 1 316 ? 19.013 -24.021 -10.325 1.00 30.08 316 ALA A CA 1
ATOM 2411 C C . ALA A 1 316 ? 17.916 -24.827 -9.604 1.00 30.08 316 ALA A C 1
ATOM 2413 O O . ALA A 1 316 ? 17.389 -24.351 -8.590 1.00 30.08 316 ALA A O 1
ATOM 2414 N N . PRO A 1 317 ? 17.563 -26.033 -10.087 1.00 35.69 317 PRO A N 1
ATOM 2415 C CA . PRO A 1 317 ? 16.491 -26.817 -9.499 1.00 35.69 317 PRO A CA 1
ATOM 2416 C C . PRO A 1 317 ? 16.824 -27.128 -8.043 1.00 35.69 317 PRO A C 1
ATOM 2418 O O . PRO A 1 317 ? 17.950 -27.483 -7.686 1.00 35.69 317 PRO A O 1
ATOM 2421 N N . THR A 1 318 ? 15.820 -26.940 -7.198 1.00 34.41 318 THR A N 1
ATOM 2422 C CA . THR A 1 318 ? 15.882 -27.042 -5.746 1.00 34.41 318 THR A CA 1
ATOM 2423 C C . THR A 1 318 ? 16.291 -28.460 -5.351 1.00 34.41 318 THR A C 1
ATOM 2425 O O . THR A 1 318 ? 15.470 -29.367 -5.256 1.00 34.41 318 THR A O 1
ATOM 2428 N N . GLY A 1 319 ? 17.591 -28.664 -5.139 1.00 29.30 319 GLY A N 1
ATOM 2429 C CA . GLY A 1 319 ? 18.136 -29.898 -4.597 1.00 29.30 319 GLY A CA 1
ATOM 2430 C C . GLY A 1 319 ? 17.630 -30.097 -3.175 1.00 29.30 319 GLY A C 1
ATOM 2431 O O . GLY A 1 319 ? 17.952 -29.330 -2.267 1.00 29.30 319 GLY A O 1
ATOM 2432 N N . THR A 1 320 ? 16.824 -31.136 -2.996 1.00 30.86 320 THR A N 1
ATOM 2433 C CA . THR A 1 320 ? 16.320 -31.647 -1.727 1.00 30.86 320 THR A CA 1
ATOM 2434 C C . THR A 1 320 ? 17.461 -31.729 -0.710 1.00 30.86 320 THR A C 1
ATOM 2436 O O . THR A 1 320 ? 18.330 -32.599 -0.794 1.00 30.86 320 THR A O 1
ATOM 2439 N N . ARG A 1 321 ? 17.481 -30.819 0.272 1.00 33.03 321 ARG A N 1
ATOM 2440 C CA . ARG A 1 321 ? 18.369 -30.916 1.438 1.00 33.03 321 ARG A CA 1
ATOM 2441 C C . ARG A 1 321 ? 17.965 -32.161 2.228 1.00 33.03 321 ARG A C 1
ATOM 2443 O O . ARG A 1 321 ? 17.044 -32.132 3.039 1.00 33.03 321 ARG A O 1
ATOM 2450 N N . ARG A 1 322 ? 18.651 -33.274 1.965 1.00 31.08 322 ARG A N 1
ATOM 2451 C CA . ARG A 1 322 ? 18.588 -34.499 2.765 1.00 31.08 322 ARG A CA 1
ATOM 2452 C C . ARG A 1 322 ? 19.063 -34.155 4.180 1.00 31.08 322 ARG A C 1
ATOM 2454 O O . ARG A 1 322 ? 20.247 -33.908 4.399 1.00 31.08 322 ARG A O 1
ATOM 2461 N N . MET A 1 323 ? 18.127 -34.124 5.128 1.00 29.14 323 MET A N 1
ATOM 2462 C CA . MET A 1 323 ? 18.410 -34.198 6.560 1.00 29.14 323 MET A CA 1
ATOM 2463 C C . MET A 1 323 ? 19.248 -35.457 6.816 1.00 29.14 323 MET A C 1
ATOM 2465 O O . MET A 1 323 ? 18.739 -36.571 6.723 1.00 29.14 323 MET A O 1
ATOM 2469 N N . ARG A 1 324 ? 20.534 -35.301 7.143 1.00 29.91 324 ARG A N 1
ATOM 2470 C CA . ARG A 1 324 ? 21.267 -36.335 7.881 1.00 29.91 324 ARG A CA 1
ATOM 2471 C C . ARG A 1 324 ? 20.865 -36.194 9.346 1.00 29.91 324 ARG A C 1
ATOM 2473 O O . ARG A 1 324 ? 21.500 -35.457 10.092 1.00 29.91 324 ARG A O 1
ATOM 2480 N N . MET A 1 325 ? 19.771 -36.855 9.725 1.00 31.58 325 MET A N 1
ATOM 2481 C CA . MET A 1 325 ? 19.512 -37.155 11.128 1.00 31.58 325 MET A CA 1
ATOM 2482 C C . MET A 1 325 ? 20.416 -38.306 11.558 1.00 31.58 325 MET A C 1
ATOM 2484 O O . MET A 1 325 ? 20.472 -39.366 10.938 1.00 31.58 325 MET A O 1
ATOM 2488 N N . ILE A 1 326 ? 21.127 -38.034 12.641 1.00 37.66 326 ILE A N 1
ATOM 2489 C CA . ILE A 1 326 ? 21.741 -38.984 13.554 1.00 37.66 326 ILE A CA 1
ATOM 2490 C C . ILE A 1 326 ? 20.635 -39.926 14.041 1.00 37.66 326 ILE A C 1
ATOM 2492 O O . ILE A 1 326 ? 19.767 -39.470 14.773 1.00 37.66 326 ILE A O 1
ATOM 2496 N N . GLN A 1 327 ? 20.647 -41.194 13.620 1.00 31.44 327 GLN A N 1
ATOM 2497 C CA . GLN A 1 327 ? 20.073 -42.344 14.336 1.00 31.44 327 GLN A CA 1
ATOM 2498 C C . GLN A 1 327 ? 20.266 -43.618 13.503 1.00 31.44 327 GLN A C 1
ATOM 2500 O O . GLN A 1 327 ? 19.573 -43.818 12.513 1.00 31.44 327 GLN A O 1
ATOM 2505 N N . GLN A 1 328 ? 21.232 -44.449 13.899 1.00 31.39 328 GLN A N 1
ATOM 2506 C CA . GLN A 1 328 ? 21.134 -45.917 13.959 1.00 31.39 328 GLN A CA 1
ATOM 2507 C C . GLN A 1 328 ? 22.496 -46.478 14.394 1.00 31.39 328 GLN A C 1
ATOM 2509 O O . GLN A 1 328 ? 23.327 -46.906 13.597 1.00 31.39 328 GLN A O 1
ATOM 2514 N N . LYS A 1 329 ? 22.728 -46.447 15.708 1.00 35.16 329 LYS A N 1
ATOM 2515 C CA . LYS A 1 329 ? 23.331 -47.591 16.389 1.00 35.16 329 LYS A CA 1
ATOM 2516 C C . LYS A 1 329 ? 22.166 -48.418 16.934 1.00 35.16 329 LYS A C 1
ATOM 2518 O O . LYS A 1 329 ? 21.200 -47.831 17.407 1.00 35.16 329 LYS A O 1
ATOM 2523 N N . GLU A 1 330 ? 22.339 -49.736 16.864 1.00 34.53 330 GLU A N 1
ATOM 2524 C CA . GLU A 1 330 ? 21.502 -50.806 17.432 1.00 34.53 330 GLU A CA 1
ATOM 2525 C C . GLU A 1 330 ? 20.243 -51.167 16.628 1.00 34.53 330 GLU A C 1
ATOM 2527 O O . GLU A 1 330 ? 19.204 -50.530 16.730 1.00 34.53 330 GLU A O 1
ATOM 2532 N N . ALA A 1 331 ? 20.290 -52.254 15.851 1.00 33.06 331 ALA A N 1
ATOM 2533 C CA . ALA A 1 331 ? 20.080 -53.605 16.378 1.00 33.06 331 ALA A CA 1
ATOM 2534 C C . ALA A 1 331 ? 20.052 -54.665 15.252 1.00 33.06 331 ALA A C 1
ATOM 2536 O O . ALA A 1 331 ? 19.260 -54.563 14.324 1.00 33.06 331 ALA A O 1
ATOM 2537 N N . LYS A 1 332 ? 20.860 -55.719 15.438 1.00 40.09 332 LYS A N 1
ATOM 2538 C CA . LYS A 1 332 ? 20.574 -57.131 15.110 1.00 40.09 332 LYS A CA 1
ATOM 2539 C C . LYS A 1 332 ? 20.252 -57.512 13.651 1.00 40.09 332 LYS A C 1
ATOM 2541 O O . LYS A 1 332 ? 19.092 -57.493 13.254 1.00 40.09 332 LYS A O 1
ATOM 2546 N N . ALA A 1 333 ? 21.258 -58.031 12.947 1.00 35.03 333 ALA A N 1
ATOM 2547 C CA . ALA A 1 333 ? 21.355 -59.425 12.471 1.00 35.03 333 ALA A CA 1
ATOM 2548 C C . ALA A 1 333 ? 22.646 -59.588 11.661 1.00 35.03 333 ALA A C 1
ATOM 2550 O O . ALA A 1 333 ? 22.895 -58.724 10.793 1.00 35.03 333 ALA A O 1
#